Protein AF-A0A427M5Y6-F1 (afdb_monomer)

Radius of gyration: 32.41 Å; Cα contacts (8 Å, |Δi|>4): 661; chains: 1; bounding box: 69×64×80 Å

Secondary structure (DSSP, 8-state):
----PPPPHHHHHHHHHHHHHHHHHHHHHHHHHH-HHHHHHHHHTHHHHHHHHHHHHHHHHHHHHHHHHHHHHHHHHHHHHHHHEEE-SS-EEETTEEE-TT-EEEESSTT-STTEEEEEEEEEEEETTEEEEEEEEEEEEETTTTEEEEEEEEEEESS-EEETTEEEPTTSEEEEEEETTEEEEEEEEB-TT-EETTEEPPTTPEEEE-TTSSEEEEEEEEEEEEEEETTEEEEEEEEEEETTS-EEEEESEEESS-EEETTEEE-TT-EEEE----SSS-S--EEEEE--TT-EEEETTS--EETTEEEEEETT--EEEEEETTTTT----------PPP-

Structure (mmCIF, N/CA/C/O backbone):
data_AF-A0A427M5Y6-F1
#
_entry.id   AF-A0A427M5Y6-F1
#
loop_
_atom_site.group_PDB
_atom_site.id
_atom_site.type_symbol
_atom_site.label_atom_id
_atom_site.label_alt_id
_atom_site.label_comp_id
_atom_site.label_asym_id
_atom_site.label_entity_id
_atom_site.label_seq_id
_atom_site.pdbx_PDB_ins_code
_atom_site.Cartn_x
_atom_site.Cartn_y
_atom_site.Cartn_z
_atom_site.occupancy
_atom_site.B_iso_or_equiv
_atom_site.auth_seq_id
_atom_site.auth_comp_id
_atom_site.auth_asym_id
_atom_site.auth_atom_id
_atom_site.pdbx_PDB_model_num
ATOM 1 N N . MET A 1 1 ? 22.455 8.228 6.258 1.00 37.22 1 MET A N 1
ATOM 2 C CA . MET A 1 1 ? 22.703 9.345 5.324 1.00 37.22 1 MET A CA 1
ATOM 3 C C . MET A 1 1 ? 24.140 9.242 4.855 1.00 37.22 1 MET A C 1
ATOM 5 O O . MET A 1 1 ? 25.040 9.462 5.654 1.00 37.22 1 MET A O 1
ATOM 9 N N . ILE A 1 2 ? 24.362 8.811 3.616 1.00 38.97 2 ILE A N 1
ATOM 10 C CA . ILE A 1 2 ? 25.696 8.878 3.009 1.00 38.97 2 ILE A CA 1
ATOM 11 C C . ILE A 1 2 ? 25.930 10.367 2.706 1.00 38.97 2 ILE A C 1
ATOM 13 O O . ILE A 1 2 ? 25.072 10.961 2.051 1.00 38.97 2 ILE A O 1
ATOM 17 N N . PRO A 1 3 ? 26.991 11.012 3.223 1.00 48.38 3 PRO A N 1
ATOM 18 C CA . PRO A 1 3 ? 27.225 12.427 2.969 1.00 48.38 3 PRO A CA 1
ATOM 19 C C . PRO A 1 3 ? 27.532 12.614 1.482 1.00 48.38 3 PRO A C 1
ATOM 21 O O . PRO A 1 3 ? 28.593 12.224 0.999 1.00 48.38 3 PRO A O 1
ATOM 24 N N . ILE A 1 4 ? 26.586 13.196 0.748 1.00 50.25 4 ILE A N 1
ATOM 25 C CA . ILE A 1 4 ? 26.819 13.651 -0.620 1.00 50.25 4 ILE A CA 1
ATOM 26 C C . ILE A 1 4 ? 27.671 14.908 -0.480 1.00 50.25 4 ILE A C 1
ATOM 28 O O . ILE A 1 4 ? 27.205 15.924 0.038 1.00 50.25 4 ILE A O 1
ATOM 32 N N . ALA A 1 5 ? 28.944 14.819 -0.859 1.00 60.75 5 ALA A N 1
ATOM 33 C CA . ALA A 1 5 ? 29.829 15.973 -0.839 1.00 60.75 5 ALA A CA 1
ATOM 34 C C . ALA A 1 5 ? 29.199 17.099 -1.682 1.00 60.75 5 ALA A C 1
ATOM 36 O O . ALA A 1 5 ? 28.780 16.838 -2.815 1.00 60.75 5 ALA A O 1
ATOM 37 N N . PRO A 1 6 ? 29.098 18.335 -1.162 1.00 72.75 6 PRO A N 1
ATOM 38 C CA . PRO A 1 6 ? 28.531 19.431 -1.929 1.00 72.75 6 PRO A CA 1
ATOM 39 C C . PRO A 1 6 ? 29.392 19.663 -3.171 1.00 72.75 6 PRO A C 1
ATOM 41 O O . PRO A 1 6 ? 30.611 19.833 -3.078 1.00 72.75 6 PRO A O 1
ATOM 44 N N . ILE A 1 7 ? 28.755 19.661 -4.343 1.00 78.88 7 ILE A N 1
ATOM 45 C CA . ILE A 1 7 ? 29.410 20.028 -5.599 1.00 78.88 7 ILE A CA 1
ATOM 46 C C . ILE A 1 7 ? 29.998 21.436 -5.419 1.00 78.88 7 ILE A C 1
ATOM 48 O O . ILE A 1 7 ? 29.305 22.360 -4.992 1.00 78.88 7 ILE A O 1
ATOM 52 N N . SER A 1 8 ? 31.292 21.589 -5.704 1.00 86.06 8 SER A N 1
ATOM 53 C CA . SER A 1 8 ? 32.035 22.828 -5.452 1.00 86.06 8 SER A CA 1
ATOM 54 C C . SER A 1 8 ? 31.427 24.031 -6.182 1.00 86.06 8 SER A C 1
ATOM 56 O O . SER A 1 8 ? 31.064 23.935 -7.351 1.00 86.06 8 SER A O 1
ATOM 58 N N . ILE A 1 9 ? 31.411 25.204 -5.539 1.00 88.62 9 ILE A N 1
ATOM 59 C CA . ILE A 1 9 ? 31.003 26.486 -6.151 1.00 88.62 9 ILE A CA 1
ATOM 60 C C . ILE A 1 9 ? 31.775 26.756 -7.455 1.00 88.62 9 ILE A C 1
ATOM 62 O O . ILE A 1 9 ? 31.225 27.290 -8.417 1.00 88.62 9 ILE A O 1
ATOM 66 N N . PHE A 1 10 ? 33.037 26.325 -7.518 1.00 89.06 10 PHE A N 1
ATOM 67 C CA . PHE A 1 10 ? 33.868 26.455 -8.711 1.00 89.06 10 PHE A CA 1
ATOM 68 C C . PHE A 1 10 ? 33.287 25.716 -9.928 1.00 89.06 10 PHE A C 1
ATOM 70 O O . PHE A 1 10 ? 33.371 26.227 -11.042 1.00 89.06 10 PHE A O 1
ATOM 77 N N . PHE A 1 11 ? 32.654 24.555 -9.725 1.00 88.00 11 PHE A N 1
ATOM 78 C CA . PHE A 1 11 ? 32.005 23.794 -10.797 1.00 88.00 11 PHE A CA 1
ATOM 79 C C . PHE A 1 11 ? 30.880 24.606 -11.447 1.00 88.00 11 PHE A C 1
ATOM 81 O O . PHE A 1 11 ? 30.825 24.712 -12.670 1.00 88.00 11 PHE A O 1
ATOM 88 N N . TYR A 1 12 ? 30.028 25.240 -10.636 1.00 89.50 12 TYR A N 1
ATOM 89 C CA . TYR A 1 12 ? 28.919 26.056 -11.133 1.00 89.50 12 TYR A CA 1
ATOM 90 C C . TYR A 1 12 ? 29.399 27.317 -11.855 1.00 89.50 12 TYR A C 1
ATOM 92 O O . TYR A 1 12 ? 28.864 27.657 -12.908 1.00 89.50 12 TYR A O 1
ATOM 100 N N . LEU A 1 13 ? 30.437 27.985 -11.337 1.00 92.06 13 LEU A N 1
ATOM 101 C CA . LEU A 1 13 ? 31.039 29.143 -12.006 1.00 92.06 13 LEU A CA 1
ATOM 102 C C . LEU A 1 13 ? 31.625 28.762 -13.368 1.00 92.06 13 LEU A C 1
ATOM 104 O O . LEU A 1 13 ? 31.399 29.458 -14.357 1.00 92.06 13 LEU A O 1
ATOM 108 N N . LEU A 1 14 ? 32.342 27.639 -13.431 1.00 90.81 14 LEU A N 1
ATOM 109 C CA . LEU A 1 14 ? 32.940 27.152 -14.667 1.00 90.81 14 LEU A CA 1
ATOM 110 C C . LEU A 1 14 ? 31.859 26.741 -15.678 1.00 90.81 14 LEU A C 1
ATOM 112 O O . LEU A 1 14 ? 31.936 27.132 -16.843 1.00 90.81 14 LEU A O 1
ATOM 116 N N . LEU A 1 15 ? 30.810 26.046 -15.231 1.00 91.62 15 LEU A N 1
ATOM 117 C CA . LEU A 1 15 ? 29.653 25.702 -16.058 1.00 91.62 15 LEU A CA 1
ATOM 118 C C . LEU A 1 15 ? 28.961 26.956 -16.615 1.00 91.62 15 LEU A C 1
ATOM 120 O O . LEU A 1 15 ? 28.666 27.009 -17.809 1.00 91.62 15 LEU A O 1
ATOM 124 N N . LEU A 1 16 ? 28.747 27.984 -15.789 1.00 93.62 16 LEU A N 1
ATOM 125 C CA . LEU A 1 16 ? 28.101 29.236 -16.191 1.00 93.62 16 LEU A CA 1
ATOM 126 C C . LEU A 1 16 ? 28.927 29.990 -17.238 1.00 93.62 16 LEU A C 1
ATOM 128 O O . LEU A 1 16 ? 28.405 30.345 -18.296 1.00 93.62 16 LEU A O 1
ATOM 132 N N . VAL A 1 17 ? 30.229 30.173 -16.996 1.00 94.19 17 VAL A N 1
ATOM 133 C CA . VAL A 1 17 ? 31.140 30.824 -17.954 1.00 94.19 17 VAL A CA 1
ATOM 134 C C . VAL A 1 17 ? 31.207 30.039 -19.267 1.00 94.19 17 VAL A C 1
ATOM 136 O O . VAL A 1 17 ? 31.171 30.629 -20.351 1.00 94.19 17 VAL A O 1
ATOM 139 N N . SER A 1 18 ? 31.256 28.708 -19.184 1.00 93.31 18 SER A N 1
ATOM 140 C CA . SER A 1 18 ? 31.270 27.821 -20.348 1.00 93.31 18 SER A CA 1
ATOM 141 C C . SER A 1 18 ? 29.976 27.919 -21.163 1.00 93.31 18 SER A C 1
ATOM 143 O O . SER A 1 18 ? 30.024 28.040 -22.387 1.00 93.31 18 SER A O 1
ATOM 145 N N . THR A 1 19 ? 28.824 27.970 -20.490 1.00 92.94 19 THR A N 1
ATOM 146 C CA . THR A 1 19 ? 27.501 28.087 -21.122 1.00 92.94 19 THR A CA 1
ATOM 147 C C . THR A 1 19 ? 27.327 29.433 -21.819 1.00 92.94 19 THR A C 1
ATOM 149 O O . THR A 1 19 ? 26.917 29.479 -22.978 1.00 92.94 19 THR A O 1
ATOM 152 N N . ILE A 1 20 ? 27.702 30.535 -21.160 1.00 95.44 20 ILE A N 1
ATOM 153 C CA . ILE A 1 20 ? 27.675 31.874 -21.770 1.00 95.44 20 ILE A CA 1
ATOM 154 C C . ILE A 1 20 ? 28.580 31.907 -23.005 1.00 95.44 20 ILE A C 1
ATOM 156 O O . ILE A 1 20 ? 28.176 32.402 -24.056 1.00 95.44 20 ILE A O 1
ATOM 160 N N . SER A 1 21 ? 29.780 31.330 -22.907 1.00 93.56 21 SER A N 1
ATOM 161 C CA . SER A 1 21 ? 30.713 31.261 -24.035 1.00 93.56 21 SER A CA 1
ATOM 162 C C . SER A 1 21 ? 30.143 30.463 -25.210 1.00 93.56 21 SER A C 1
ATOM 164 O O . SER A 1 21 ? 30.242 30.909 -26.352 1.00 93.56 21 SER A O 1
ATOM 166 N N . ALA A 1 22 ? 29.496 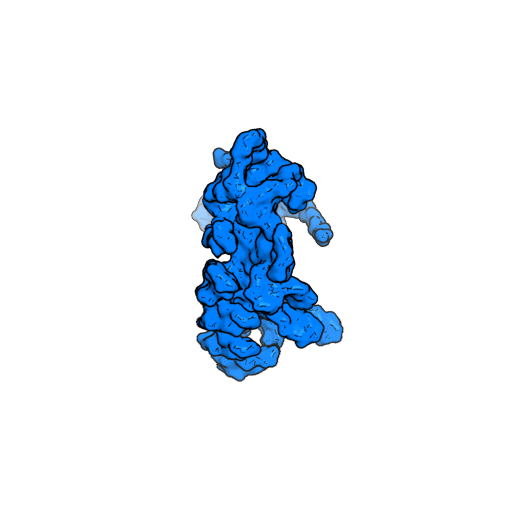29.325 -24.937 1.00 92.56 22 ALA A N 1
ATOM 167 C CA . ALA A 1 22 ? 28.836 28.503 -25.948 1.00 92.56 22 ALA A CA 1
ATOM 168 C C . ALA A 1 22 ? 27.698 29.263 -26.649 1.00 92.56 22 ALA A C 1
ATOM 170 O O . ALA A 1 22 ? 27.632 29.274 -27.877 1.00 92.56 22 ALA A O 1
ATOM 171 N N . LEU A 1 23 ? 26.838 29.954 -25.893 1.00 94.88 23 LEU A N 1
ATOM 172 C CA . LEU A 1 23 ? 25.732 30.744 -26.446 1.00 94.88 23 LEU A CA 1
ATOM 173 C C . LEU A 1 23 ? 26.229 31.905 -27.313 1.00 94.88 23 LEU A C 1
ATOM 175 O O . LEU A 1 23 ? 25.696 32.133 -28.403 1.00 94.88 23 LEU A O 1
ATOM 179 N N . LEU A 1 24 ? 27.268 32.615 -26.863 1.00 93.75 24 LEU A N 1
ATOM 180 C CA . LEU A 1 24 ? 27.905 33.676 -27.644 1.00 93.75 24 LEU A CA 1
ATOM 181 C C . LEU A 1 24 ? 28.510 33.122 -28.936 1.00 93.75 24 LEU A C 1
ATOM 183 O O . LEU A 1 24 ? 28.276 33.690 -30.002 1.00 93.75 24 LEU A O 1
ATOM 187 N N . LEU A 1 25 ? 29.222 31.994 -28.861 1.00 92.00 25 LEU A N 1
ATOM 188 C CA . LEU A 1 25 ? 29.825 31.335 -30.019 1.00 92.00 25 LEU A CA 1
ATOM 189 C C . LEU A 1 25 ? 28.766 30.886 -31.038 1.00 92.00 25 LEU A C 1
ATOM 191 O O . LEU A 1 25 ? 28.894 31.192 -32.223 1.00 92.00 25 LEU A O 1
ATOM 195 N N . VAL A 1 26 ? 27.694 30.226 -30.589 1.00 92.38 26 VAL A N 1
ATOM 196 C CA . VAL A 1 26 ? 26.572 29.800 -31.445 1.00 92.38 26 VAL A CA 1
ATOM 197 C C . VAL A 1 26 ? 25.886 31.005 -32.091 1.00 92.38 26 VAL A C 1
ATOM 199 O O . VAL A 1 26 ? 25.626 30.989 -33.294 1.00 92.38 26 VAL A O 1
ATOM 202 N N . SER A 1 27 ? 25.655 32.080 -31.334 1.00 90.81 27 SER A N 1
ATOM 203 C CA . SER A 1 27 ? 25.053 33.317 -31.852 1.00 90.81 27 SER A CA 1
ATOM 204 C C . SER A 1 27 ? 25.927 33.972 -32.925 1.00 90.81 27 SER A C 1
ATOM 206 O O . SER A 1 27 ? 25.426 34.422 -33.957 1.00 90.81 27 SER A O 1
ATOM 208 N N . TRP A 1 28 ? 27.247 33.984 -32.721 1.00 89.25 28 TRP A N 1
ATOM 209 C CA . TRP A 1 28 ? 28.207 34.501 -33.695 1.00 89.25 28 TRP A CA 1
ATOM 210 C C . TRP A 1 28 ? 28.252 33.656 -34.971 1.00 89.25 28 TRP A C 1
ATOM 212 O O . TRP A 1 28 ? 28.188 34.201 -36.075 1.00 89.25 28 TRP A O 1
ATOM 222 N N . LEU A 1 29 ? 28.285 32.326 -34.838 1.00 88.69 29 LEU A N 1
ATOM 223 C CA . LEU A 1 29 ? 28.224 31.395 -35.968 1.00 88.69 29 LEU A CA 1
ATOM 224 C C . LEU A 1 29 ? 26.917 31.543 -36.758 1.00 88.69 29 LEU A C 1
ATOM 226 O O . LEU A 1 29 ? 26.942 31.579 -37.991 1.00 88.69 29 LEU A O 1
ATOM 230 N N . ALA A 1 30 ? 25.781 31.694 -36.075 1.00 89.81 30 ALA A N 1
ATOM 231 C CA . ALA A 1 30 ? 24.490 31.950 -36.707 1.00 89.81 30 ALA A CA 1
ATOM 232 C C . ALA A 1 30 ? 24.487 33.289 -37.469 1.00 89.81 30 ALA A C 1
ATOM 234 O O . ALA A 1 30 ? 24.067 33.350 -38.627 1.00 89.81 30 ALA A O 1
ATOM 235 N N . MET A 1 31 ? 25.031 34.354 -36.871 1.00 87.50 31 MET A N 1
ATOM 236 C CA . MET A 1 31 ? 25.135 35.671 -37.505 1.00 87.50 31 MET A CA 1
ATOM 237 C C . MET A 1 31 ? 26.008 35.642 -38.769 1.00 87.50 31 MET A C 1
ATOM 239 O O . MET A 1 31 ? 25.606 36.188 -39.800 1.00 87.50 31 MET A O 1
ATOM 243 N N . LEU A 1 32 ? 27.161 34.968 -38.720 1.00 85.19 32 LEU A N 1
ATOM 244 C CA . LEU A 1 32 ? 28.029 34.754 -39.884 1.00 85.19 32 LEU A CA 1
ATOM 245 C C . LEU A 1 32 ? 27.344 33.903 -40.961 1.00 85.19 32 LEU A C 1
ATOM 247 O O . LEU A 1 32 ? 27.535 34.141 -42.154 1.00 85.19 32 LEU A O 1
ATOM 251 N N . SER A 1 33 ? 26.517 32.937 -40.563 1.00 83.50 33 SER A N 1
ATOM 252 C CA . SER A 1 33 ? 25.783 32.071 -41.491 1.00 83.50 33 SER A CA 1
ATOM 253 C C . SER A 1 33 ? 24.711 32.842 -42.266 1.00 83.50 33 SER A C 1
ATOM 255 O O . SER A 1 33 ? 24.570 32.625 -43.469 1.00 83.50 33 SER A O 1
ATOM 257 N N . VAL A 1 34 ? 24.033 33.800 -41.626 1.00 86.75 34 VAL A N 1
ATOM 258 C CA . VAL A 1 34 ? 22.890 34.528 -42.208 1.00 86.75 34 VAL A CA 1
ATOM 259 C C . VAL A 1 34 ? 23.282 35.845 -42.895 1.00 86.75 34 VAL A C 1
ATOM 261 O O . VAL A 1 34 ? 22.711 36.192 -43.929 1.00 86.75 34 VAL A O 1
ATOM 264 N N . ARG A 1 35 ? 24.254 36.608 -42.371 1.00 83.38 35 ARG A N 1
ATOM 265 C CA . ARG A 1 35 ? 24.550 37.971 -42.859 1.00 83.38 35 ARG A CA 1
ATOM 266 C C . ARG A 1 35 ? 25.807 38.026 -43.731 1.00 83.38 35 ARG A C 1
ATOM 268 O O . ARG A 1 35 ? 26.919 37.885 -43.234 1.00 83.38 35 ARG A O 1
ATOM 275 N N . ARG A 1 36 ? 25.649 38.351 -45.025 1.00 71.12 36 ARG A N 1
ATOM 276 C CA . ARG A 1 36 ? 26.778 38.543 -45.966 1.00 71.12 36 ARG A CA 1
ATOM 277 C C . ARG A 1 36 ? 27.751 39.643 -45.518 1.00 71.12 36 ARG A C 1
ATOM 279 O O . ARG A 1 36 ? 28.950 39.397 -45.499 1.00 71.12 36 ARG A O 1
ATOM 286 N N . GLY A 1 37 ? 27.244 40.786 -45.046 1.00 73.56 37 GLY A N 1
ATOM 287 C CA . GLY A 1 37 ? 28.084 41.886 -44.546 1.00 73.56 37 GLY A CA 1
ATOM 288 C C . GLY A 1 37 ? 28.885 41.545 -43.282 1.00 73.56 37 GLY A C 1
ATOM 289 O O . GLY A 1 37 ? 29.982 42.058 -43.098 1.00 73.56 37 GLY A O 1
ATOM 290 N N . ALA A 1 38 ? 28.398 40.619 -42.444 1.00 72.19 38 ALA A N 1
ATOM 291 C CA . ALA A 1 38 ? 29.145 40.146 -41.274 1.00 72.19 38 ALA A CA 1
ATOM 292 C C . ALA A 1 38 ? 30.353 39.274 -41.665 1.00 72.19 38 ALA A C 1
ATOM 294 O O . ALA A 1 38 ? 31.343 39.229 -40.942 1.00 72.19 38 ALA A O 1
ATOM 295 N N . ARG A 1 39 ? 30.304 38.598 -42.823 1.00 74.75 39 ARG A N 1
ATOM 296 C CA . ARG A 1 39 ? 31.432 37.804 -43.343 1.00 74.75 39 ARG A CA 1
ATOM 297 C C . ARG A 1 39 ? 32.553 38.691 -43.882 1.00 74.75 39 ARG A C 1
ATOM 299 O O . ARG A 1 39 ? 33.724 38.348 -43.741 1.00 74.75 39 ARG A O 1
ATOM 306 N N . GLU A 1 40 ? 32.199 39.815 -44.499 1.00 73.06 40 GLU A N 1
ATOM 307 C CA . GLU A 1 40 ? 33.159 40.780 -45.047 1.00 73.06 40 GLU A CA 1
ATOM 308 C C . GLU A 1 40 ? 33.909 41.519 -43.932 1.00 73.06 40 GLU A C 1
ATOM 310 O O . GLU A 1 40 ? 35.138 41.586 -43.965 1.00 73.06 40 GLU A O 1
ATOM 315 N N . THR A 1 41 ? 33.206 41.964 -42.886 1.00 73.38 41 THR A N 1
ATOM 316 C CA . THR A 1 41 ? 33.833 42.580 -41.703 1.00 73.38 41 THR A CA 1
ATOM 317 C C . THR A 1 41 ? 34.668 41.583 -40.900 1.00 73.38 41 THR A C 1
ATOM 319 O O . THR A 1 41 ? 35.764 41.918 -40.456 1.00 73.38 41 THR A O 1
ATOM 322 N N . PHE A 1 42 ? 34.213 40.332 -40.776 1.00 75.56 42 PHE A N 1
ATOM 323 C CA . PHE A 1 42 ? 34.988 39.268 -40.137 1.00 75.56 42 PHE A CA 1
ATOM 324 C C . PHE A 1 42 ? 36.305 38.983 -40.870 1.00 75.56 42 PHE A C 1
ATOM 326 O O . PHE A 1 42 ? 37.335 38.803 -40.224 1.00 75.56 42 PHE A O 1
ATOM 333 N N . ARG A 1 43 ? 36.301 38.985 -42.212 1.00 74.81 43 ARG A N 1
ATOM 334 C CA . ARG A 1 43 ? 37.526 38.845 -43.018 1.00 74.81 43 ARG A CA 1
ATOM 335 C C . ARG A 1 43 ? 38.450 40.054 -42.894 1.00 74.81 43 ARG A C 1
ATOM 337 O O . ARG A 1 43 ? 39.662 39.867 -42.865 1.00 74.81 43 ARG A O 1
ATOM 344 N N . ALA A 1 44 ? 37.900 41.263 -42.790 1.00 78.69 44 ALA A N 1
ATOM 345 C CA . ALA A 1 44 ? 38.693 42.477 -42.604 1.00 78.69 44 ALA A CA 1
ATOM 346 C C . ALA A 1 44 ? 39.419 42.511 -41.245 1.00 78.69 44 ALA A C 1
ATOM 348 O O . ALA A 1 44 ? 40.518 43.050 -41.155 1.00 78.69 44 ALA A O 1
ATOM 349 N N . TRP A 1 45 ? 38.832 41.921 -40.196 1.00 79.38 45 TRP A N 1
ATOM 350 C CA . TRP A 1 45 ? 39.365 41.902 -38.822 1.00 79.38 45 TRP A CA 1
ATOM 351 C C . TRP A 1 45 ? 39.799 40.510 -38.340 1.00 79.38 45 TRP A C 1
ATOM 353 O O . TRP A 1 45 ? 39.876 40.257 -37.137 1.00 79.38 45 TRP A O 1
ATOM 363 N N . LEU A 1 46 ? 40.129 39.615 -39.275 1.00 79.44 46 LEU A N 1
ATOM 364 C CA . LEU A 1 46 ? 40.390 38.194 -39.018 1.00 79.44 46 LEU A CA 1
ATOM 365 C C . LEU A 1 46 ? 41.384 37.947 -37.868 1.00 79.44 46 LEU A C 1
ATOM 367 O O . LEU A 1 46 ? 41.212 37.031 -37.071 1.00 79.44 46 LEU A O 1
ATOM 371 N N . TRP A 1 47 ? 42.415 38.787 -37.767 1.00 77.38 47 TRP A N 1
ATOM 372 C CA . TRP A 1 47 ? 43.475 38.657 -36.765 1.00 77.38 47 TRP A CA 1
ATOM 373 C C . TRP A 1 47 ? 43.010 38.941 -35.326 1.00 77.38 47 TRP A C 1
ATOM 375 O O . TRP A 1 47 ? 43.601 38.419 -34.387 1.00 77.38 47 TRP A O 1
ATOM 385 N N . PHE A 1 48 ? 41.934 39.714 -35.144 1.00 79.69 48 PHE A N 1
ATOM 386 C CA . PHE A 1 48 ? 41.330 39.985 -33.833 1.00 79.69 48 PHE A CA 1
ATOM 387 C C . PHE A 1 48 ? 40.141 39.069 -33.534 1.00 79.69 48 PHE A C 1
ATOM 389 O O . PHE A 1 48 ? 39.926 38.680 -32.389 1.00 79.69 48 PHE A O 1
ATOM 396 N N . THR A 1 49 ? 39.368 38.693 -34.551 1.00 82.38 49 THR A N 1
ATOM 397 C CA . THR A 1 49 ? 38.159 37.879 -34.375 1.00 82.38 49 THR A CA 1
ATOM 398 C C . THR A 1 49 ? 38.467 36.398 -34.156 1.00 82.38 49 THR A C 1
ATOM 400 O O . THR A 1 49 ? 37.810 35.746 -33.344 1.00 82.38 49 THR A O 1
ATOM 403 N N . LEU A 1 50 ? 39.493 35.865 -34.823 1.00 85.31 50 LEU A N 1
ATOM 404 C CA . LEU A 1 50 ? 39.909 34.467 -34.711 1.00 85.31 50 LEU A CA 1
ATOM 405 C C . LEU A 1 50 ? 40.389 34.065 -33.299 1.00 85.31 50 LEU A C 1
ATOM 407 O O . LEU A 1 50 ? 39.898 33.048 -32.803 1.00 85.31 50 LEU A O 1
ATOM 411 N N . PRO A 1 51 ? 41.262 34.822 -32.597 1.00 89.44 51 PRO A N 1
ATOM 412 C CA . PRO A 1 51 ? 41.655 34.462 -31.232 1.00 89.44 51 PRO A CA 1
ATOM 413 C C . PRO A 1 51 ? 40.480 34.518 -30.245 1.00 89.44 51 PRO A C 1
ATOM 415 O O . PRO A 1 51 ? 40.403 33.682 -29.347 1.00 89.44 51 PRO A O 1
ATOM 418 N N . ILE A 1 52 ? 39.522 35.435 -30.437 1.00 88.75 52 ILE A N 1
ATOM 419 C CA . ILE A 1 52 ? 38.309 35.517 -29.605 1.00 88.75 52 ILE A CA 1
ATOM 420 C C . ILE A 1 52 ? 37.422 34.283 -29.814 1.00 88.75 52 ILE A C 1
ATOM 422 O O . ILE A 1 52 ? 36.947 33.702 -28.839 1.00 88.75 52 ILE A O 1
ATOM 426 N N . MET A 1 53 ? 37.233 33.833 -31.060 1.00 87.75 53 MET A N 1
ATOM 427 C CA . MET A 1 53 ? 36.505 32.585 -31.326 1.00 87.75 53 MET A CA 1
ATOM 428 C C . MET A 1 53 ? 37.206 31.371 -30.733 1.00 87.75 53 MET A C 1
ATOM 430 O O . MET A 1 53 ? 36.539 30.493 -30.195 1.00 87.75 53 MET A O 1
ATOM 434 N N . MET A 1 54 ? 38.536 31.322 -30.818 1.00 90.19 54 MET A N 1
ATOM 435 C CA . MET A 1 54 ? 39.314 30.230 -30.244 1.00 90.19 54 MET A CA 1
ATOM 436 C C . MET A 1 54 ? 39.164 30.187 -28.719 1.00 90.19 54 MET A C 1
ATOM 438 O O . MET A 1 54 ? 38.965 29.110 -28.162 1.00 90.19 54 MET A O 1
ATOM 442 N N . LEU A 1 55 ? 39.180 31.348 -28.055 1.00 92.56 55 LEU A N 1
ATOM 443 C CA . LEU A 1 55 ? 38.952 31.454 -26.616 1.00 92.56 55 LEU A CA 1
ATOM 444 C C . LEU A 1 55 ? 37.534 31.009 -26.228 1.00 92.56 55 LEU A C 1
ATOM 446 O O . LEU A 1 55 ? 37.397 30.203 -25.312 1.00 92.56 55 LEU A O 1
ATOM 450 N N . LEU A 1 56 ? 36.503 31.483 -26.941 1.00 91.69 56 LEU A N 1
ATOM 451 C CA . LEU A 1 56 ? 35.105 31.087 -26.717 1.00 91.69 56 LEU A CA 1
ATOM 452 C C . LEU A 1 56 ? 34.882 29.588 -26.954 1.00 91.69 56 LEU A C 1
ATOM 454 O O . LEU A 1 56 ? 34.152 28.941 -26.205 1.00 91.69 56 LEU A O 1
ATOM 458 N N . ALA A 1 57 ? 35.517 29.022 -27.983 1.00 92.62 57 ALA A N 1
ATOM 459 C CA . ALA A 1 57 ? 35.454 27.594 -28.268 1.00 92.62 57 ALA A CA 1
ATOM 460 C C . ALA A 1 57 ? 36.100 26.797 -27.130 1.00 92.62 57 ALA A C 1
ATOM 462 O O . ALA A 1 57 ? 35.477 25.884 -26.585 1.00 92.62 57 ALA A O 1
ATOM 463 N N . LEU A 1 58 ? 37.302 27.196 -26.703 1.00 93.81 58 LEU A N 1
ATOM 464 C CA . LEU A 1 58 ? 38.015 26.544 -25.610 1.00 93.81 58 LEU A CA 1
ATOM 465 C C . LEU A 1 58 ? 37.206 26.600 -24.308 1.00 93.81 58 LEU A C 1
ATOM 467 O O . LEU A 1 58 ? 37.007 25.560 -23.681 1.00 93.81 58 LEU A O 1
ATOM 471 N N . SER A 1 59 ? 36.664 27.766 -23.942 1.00 91.06 59 SER A N 1
ATOM 472 C CA . SER A 1 59 ? 35.846 27.914 -22.734 1.00 91.06 59 SER A CA 1
ATOM 473 C C . SER A 1 59 ? 34.515 27.159 -22.821 1.00 91.06 59 SER A C 1
ATOM 475 O O . SER A 1 59 ? 34.056 26.642 -21.804 1.00 91.06 59 SER A O 1
ATOM 477 N N . SER A 1 60 ? 33.918 27.006 -24.009 1.00 92.44 60 SER A N 1
ATOM 478 C CA . SER A 1 60 ? 32.701 26.199 -24.223 1.00 92.44 60 SER A CA 1
ATOM 479 C C . SER A 1 60 ? 32.923 24.679 -24.157 1.00 92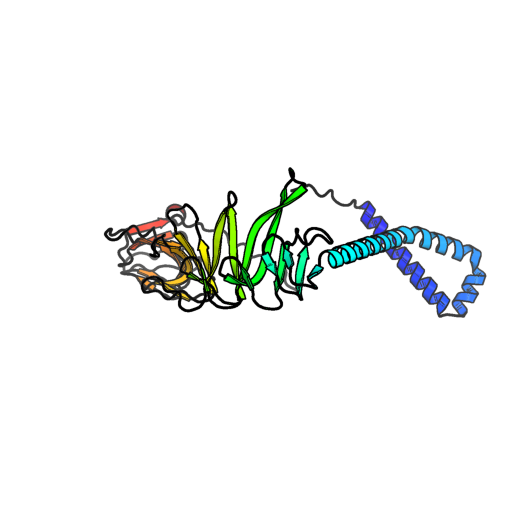.44 60 SER A C 1
ATOM 481 O O . SER A 1 60 ? 31.969 23.922 -23.987 1.00 92.44 60 SER A O 1
ATOM 483 N N . THR A 1 61 ? 34.174 24.210 -24.246 1.00 92.19 61 THR A N 1
ATOM 484 C CA . THR A 1 61 ? 34.496 22.768 -24.261 1.00 92.19 61 THR A CA 1
ATOM 485 C C . THR A 1 61 ? 33.960 22.048 -23.025 1.00 92.19 61 THR A C 1
ATOM 487 O O . THR A 1 61 ? 33.525 20.903 -23.119 1.00 92.19 61 THR A O 1
ATOM 490 N N . PHE A 1 62 ? 33.953 22.713 -21.867 1.00 91.69 62 PHE A N 1
ATOM 491 C CA . PHE A 1 62 ? 33.486 22.103 -20.627 1.00 91.69 62 PHE A CA 1
ATOM 492 C C . PHE A 1 62 ? 31.991 21.764 -20.659 1.00 91.69 62 PHE A C 1
ATOM 494 O O . PHE A 1 62 ? 31.637 20.614 -20.409 1.00 91.69 62 PHE A O 1
ATOM 501 N N . VAL A 1 63 ? 31.117 22.719 -21.009 1.00 92.81 63 VAL A N 1
ATOM 502 C CA . VAL A 1 63 ? 29.670 22.461 -21.096 1.00 92.81 63 VAL A CA 1
ATOM 503 C C . VAL A 1 63 ? 29.354 21.447 -22.196 1.00 92.81 63 VAL A C 1
ATOM 505 O O . VAL A 1 63 ? 28.526 20.566 -21.989 1.00 92.81 63 VAL A O 1
ATOM 508 N N . LEU A 1 64 ? 30.062 21.502 -23.329 1.00 92.25 64 LEU A N 1
ATOM 509 C CA . LEU A 1 64 ? 29.893 20.534 -24.416 1.00 92.25 64 LEU A CA 1
ATOM 510 C C . LEU A 1 64 ? 30.292 19.117 -23.986 1.00 92.25 64 LEU A C 1
ATOM 512 O O . LEU A 1 64 ? 29.558 18.172 -24.259 1.00 92.25 64 LEU A O 1
ATOM 516 N N . SER A 1 65 ? 31.415 18.971 -23.277 1.00 92.44 65 SER A N 1
ATOM 517 C CA . SER A 1 65 ? 31.850 17.691 -22.710 1.00 92.44 65 SER A CA 1
ATOM 518 C C . SER A 1 65 ? 30.842 17.168 -21.688 1.00 92.44 65 SER A C 1
ATOM 520 O O . SER A 1 65 ? 30.447 16.010 -21.762 1.00 92.44 65 SER A O 1
ATOM 522 N N . PHE A 1 66 ? 30.355 18.025 -20.785 1.00 92.12 66 PHE A N 1
ATOM 523 C CA . PHE A 1 66 ? 29.355 17.648 -19.785 1.00 92.12 66 PHE A CA 1
ATOM 524 C C . PHE A 1 66 ? 28.053 17.146 -20.429 1.00 92.12 66 PHE A C 1
ATOM 526 O O . PHE A 1 66 ? 27.563 16.077 -20.071 1.00 92.12 66 PHE A O 1
ATOM 533 N N . VAL A 1 67 ? 27.532 17.868 -21.427 1.00 93.19 67 VAL A N 1
ATOM 534 C CA . VAL A 1 67 ? 26.340 17.453 -22.185 1.00 93.19 67 VAL A CA 1
ATOM 535 C C . VAL A 1 67 ? 26.590 16.147 -22.940 1.00 93.19 67 VAL A C 1
ATOM 537 O O . VAL A 1 67 ? 25.738 15.263 -22.925 1.00 93.19 67 VAL A O 1
ATOM 540 N N . TYR A 1 68 ? 27.757 15.992 -23.568 1.00 93.62 68 TYR A N 1
ATOM 541 C CA . TYR A 1 68 ? 28.111 14.776 -24.298 1.00 93.62 68 TYR A CA 1
ATOM 542 C C . TYR A 1 68 ? 28.221 13.551 -23.380 1.00 93.62 68 TYR A C 1
ATOM 544 O O . TYR A 1 68 ? 27.693 12.492 -23.710 1.00 93.62 68 TYR A O 1
ATOM 552 N N . GLN A 1 69 ? 28.845 13.692 -22.208 1.00 92.94 69 GLN A N 1
ATOM 553 C CA . GLN A 1 69 ? 28.891 12.628 -21.202 1.00 92.94 69 GLN A CA 1
ATOM 554 C C . GLN A 1 69 ? 27.489 12.289 -20.688 1.00 92.94 69 GLN A C 1
ATOM 556 O O . GLN A 1 69 ? 27.144 11.114 -20.599 1.00 92.94 69 GLN A O 1
ATOM 561 N N . GLY A 1 70 ? 26.651 13.300 -20.431 1.00 91.06 70 GLY A N 1
ATOM 562 C CA . GLY A 1 70 ? 25.247 13.089 -20.072 1.00 91.06 70 GLY A CA 1
ATOM 563 C C . GLY A 1 70 ? 24.480 12.303 -21.139 1.00 91.06 70 GLY A C 1
ATOM 564 O O . GLY A 1 70 ? 23.739 11.384 -20.809 1.00 91.06 70 GLY A O 1
ATOM 565 N N . TYR A 1 71 ? 24.716 12.603 -22.418 1.00 94.25 71 TYR A N 1
ATOM 566 C CA . TYR A 1 71 ? 24.129 11.865 -23.537 1.00 94.25 71 TYR A CA 1
ATOM 567 C C . TYR A 1 71 ? 24.609 10.407 -23.610 1.00 94.25 71 TYR A C 1
ATOM 569 O O . TYR A 1 71 ? 23.799 9.515 -23.850 1.00 94.25 71 TYR A O 1
ATOM 577 N N . LEU A 1 72 ? 25.904 10.144 -23.400 1.00 93.50 72 LEU A N 1
ATOM 578 C CA . LEU A 1 72 ? 26.433 8.775 -23.388 1.00 93.50 72 LEU A CA 1
ATOM 579 C C . LEU A 1 72 ? 25.837 7.948 -22.247 1.00 93.50 72 LEU A C 1
ATOM 581 O O . LEU A 1 72 ? 25.390 6.830 -22.483 1.00 93.50 72 LEU A O 1
ATOM 585 N N . VAL A 1 73 ? 25.767 8.521 -21.044 1.00 93.00 73 VAL A N 1
ATOM 586 C CA . VAL A 1 73 ? 25.167 7.863 -19.876 1.00 93.00 73 VAL A CA 1
ATOM 587 C C . VAL A 1 73 ? 23.682 7.579 -20.109 1.00 93.00 73 VAL A C 1
ATOM 589 O O . VAL A 1 73 ? 23.230 6.472 -19.844 1.00 93.00 73 VAL A O 1
ATOM 592 N N . ASP A 1 74 ? 22.925 8.536 -20.650 1.00 92.44 74 ASP A N 1
ATOM 593 C CA . ASP A 1 74 ? 21.509 8.334 -20.991 1.00 92.44 74 ASP A CA 1
ATOM 594 C C . ASP A 1 74 ? 21.324 7.240 -22.056 1.00 92.44 74 ASP A C 1
ATOM 596 O O . ASP A 1 74 ? 20.423 6.406 -21.952 1.00 92.44 74 ASP A O 1
ATOM 600 N N . ALA A 1 75 ? 22.205 7.193 -23.059 1.00 92.25 75 ALA A N 1
ATOM 601 C CA . ALA A 1 75 ? 22.187 6.142 -24.069 1.00 92.25 75 ALA A CA 1
ATOM 602 C C . ALA A 1 75 ? 22.486 4.758 -23.471 1.00 92.25 75 ALA A C 1
ATOM 604 O O . ALA A 1 75 ? 21.842 3.786 -23.864 1.00 92.25 75 ALA A O 1
ATOM 605 N N . ASP A 1 76 ? 23.425 4.664 -22.531 1.00 90.94 76 ASP A N 1
ATOM 606 C CA . ASP A 1 76 ? 23.755 3.416 -21.839 1.00 90.94 76 ASP A CA 1
ATOM 607 C C . ASP A 1 76 ? 22.602 2.965 -20.930 1.00 90.94 76 ASP A C 1
ATOM 609 O O . ASP A 1 76 ? 22.153 1.827 -21.052 1.00 90.94 76 ASP A O 1
ATOM 613 N N . ILE A 1 77 ? 22.021 3.872 -20.132 1.00 88.62 77 ILE A N 1
ATOM 614 C CA . ILE A 1 77 ? 20.841 3.589 -19.294 1.00 88.62 77 ILE A CA 1
ATOM 615 C C . ILE A 1 77 ? 19.682 3.068 -20.148 1.00 88.62 77 ILE A C 1
ATOM 617 O O . ILE A 1 77 ? 19.056 2.073 -19.796 1.00 88.62 77 ILE A O 1
ATOM 621 N N . LYS A 1 78 ? 19.405 3.696 -21.297 1.00 91.69 78 LYS A N 1
ATOM 622 C CA . LYS A 1 78 ? 18.332 3.257 -22.205 1.00 91.69 78 LYS A CA 1
ATOM 623 C C . LYS A 1 78 ? 18.586 1.877 -22.801 1.00 91.69 78 LYS A C 1
ATOM 625 O O . LYS A 1 78 ? 17.633 1.127 -23.007 1.00 91.69 78 LYS A O 1
ATOM 630 N N . ARG A 1 79 ? 19.843 1.539 -23.108 1.00 89.75 79 ARG A N 1
ATOM 631 C CA . ARG A 1 79 ? 20.197 0.197 -23.597 1.00 89.75 79 ARG A CA 1
ATOM 632 C C . ARG A 1 79 ? 20.035 -0.848 -22.503 1.00 89.75 79 ARG A C 1
ATOM 634 O O . ARG A 1 79 ? 19.454 -1.895 -22.774 1.00 89.75 79 ARG A O 1
ATOM 641 N N . ASP A 1 80 ? 20.497 -0.548 -21.294 1.00 89.62 80 ASP A N 1
ATOM 642 C CA . ASP A 1 80 ? 20.340 -1.440 -20.148 1.00 89.62 80 ASP A CA 1
ATOM 643 C C . ASP A 1 80 ? 18.859 -1.658 -19.834 1.00 89.62 80 ASP A C 1
ATOM 645 O O . ASP A 1 80 ? 18.430 -2.797 -19.683 1.00 89.62 80 ASP A O 1
ATOM 649 N N . GLU A 1 81 ? 18.055 -0.595 -19.830 1.00 90.00 81 GLU A N 1
ATOM 650 C CA . GLU A 1 81 ? 16.608 -0.660 -19.619 1.00 90.00 81 GLU A CA 1
ATOM 651 C C . GLU A 1 81 ? 15.898 -1.487 -20.701 1.00 90.00 81 GLU A C 1
ATOM 653 O O . GLU A 1 81 ? 15.060 -2.339 -20.405 1.00 90.00 81 GLU A O 1
ATOM 658 N N . ALA A 1 82 ? 16.278 -1.325 -21.971 1.00 91.31 82 ALA A N 1
ATOM 659 C CA . ALA A 1 82 ? 15.752 -2.163 -23.047 1.00 91.31 82 ALA A CA 1
ATOM 660 C C . ALA A 1 82 ? 16.120 -3.645 -22.861 1.00 91.31 82 ALA A C 1
ATOM 662 O O . ALA A 1 82 ? 15.314 -4.517 -23.168 1.00 91.31 82 ALA A O 1
ATOM 663 N N . ALA A 1 83 ? 17.309 -3.937 -22.331 1.00 92.25 83 ALA A N 1
ATOM 664 C CA . ALA A 1 83 ? 17.747 -5.299 -22.041 1.00 92.25 83 ALA A CA 1
ATOM 665 C C . ALA A 1 83 ? 17.122 -5.888 -20.760 1.00 92.25 83 ALA A C 1
ATOM 667 O O . ALA A 1 83 ? 17.097 -7.109 -20.603 1.00 92.25 83 ALA A O 1
ATOM 668 N N . ARG A 1 84 ? 16.608 -5.057 -19.845 1.00 94.25 84 ARG A N 1
ATOM 669 C CA . ARG A 1 84 ? 15.821 -5.489 -18.673 1.00 94.25 84 ARG A CA 1
ATOM 670 C C . ARG A 1 84 ? 14.398 -5.887 -19.049 1.00 94.25 84 ARG A C 1
ATOM 672 O O . ARG A 1 84 ? 13.832 -6.765 -18.404 1.00 94.25 84 ARG A O 1
ATOM 679 N N . ASN A 1 85 ? 13.847 -5.273 -20.094 1.00 95.94 85 ASN A N 1
ATOM 680 C CA . ASN A 1 85 ? 12.515 -5.565 -20.611 1.00 95.94 85 ASN A CA 1
ATOM 681 C C . ASN A 1 85 ? 12.558 -6.762 -21.578 1.00 95.94 85 ASN A C 1
ATOM 683 O O . ASN A 1 85 ? 12.916 -6.640 -22.748 1.00 95.94 85 ASN A O 1
ATOM 687 N N . ILE A 1 86 ? 12.183 -7.941 -21.086 1.00 96.00 86 ILE A N 1
ATOM 688 C CA . ILE A 1 86 ? 12.263 -9.215 -21.809 1.00 96.00 86 ILE A CA 1
ATOM 689 C C . ILE A 1 86 ? 10.846 -9.699 -22.124 1.00 96.00 86 ILE A C 1
ATOM 691 O O . ILE A 1 86 ? 10.015 -9.810 -21.232 1.00 96.00 86 ILE A O 1
ATOM 695 N N . THR A 1 87 ? 10.555 -10.046 -23.378 1.00 96.88 87 THR A N 1
ATOM 696 C CA . THR A 1 87 ? 9.285 -10.702 -23.743 1.00 96.88 87 THR A CA 1
ATOM 697 C C . THR A 1 87 ? 9.522 -12.179 -24.027 1.00 96.88 87 THR A C 1
ATOM 699 O O . THR A 1 87 ? 10.402 -12.531 -24.811 1.00 96.88 87 THR A O 1
ATOM 702 N N . LEU A 1 88 ? 8.739 -13.058 -23.404 1.00 96.88 88 LEU A N 1
ATOM 703 C CA . LEU A 1 88 ? 8.828 -14.496 -23.644 1.00 96.88 88 LEU A CA 1
ATOM 704 C C . LEU A 1 88 ? 8.199 -14.852 -24.996 1.00 96.88 88 LEU A C 1
ATOM 706 O O . LEU A 1 88 ? 6.990 -14.741 -25.168 1.00 96.88 88 LEU A O 1
ATOM 710 N N . GLU A 1 89 ? 8.997 -15.322 -25.953 1.00 96.00 89 GLU A N 1
ATOM 711 C CA . GLU A 1 89 ? 8.488 -15.751 -27.267 1.00 96.00 89 GLU A CA 1
ATOM 712 C C . GLU A 1 89 ? 7.718 -17.076 -27.202 1.00 96.00 89 GLU A C 1
ATOM 714 O O . GLU A 1 89 ? 6.754 -17.286 -27.933 1.00 96.00 89 GLU A O 1
ATOM 719 N N . ASN A 1 90 ? 8.138 -17.970 -26.306 1.00 95.88 90 ASN A N 1
ATOM 720 C CA . ASN A 1 90 ? 7.558 -19.293 -26.113 1.00 95.88 90 ASN A CA 1
ATOM 721 C C . ASN A 1 90 ? 7.154 -19.472 -24.646 1.00 95.88 90 ASN A C 1
ATOM 723 O O . ASN A 1 90 ? 7.778 -18.855 -23.777 1.00 95.88 90 ASN A O 1
ATOM 727 N N . PRO A 1 91 ? 6.162 -20.331 -24.342 1.00 96.56 91 PRO A N 1
ATOM 728 C CA . PRO A 1 91 ? 5.851 -20.677 -22.963 1.00 96.56 91 PRO A CA 1
ATOM 729 C C . PRO A 1 91 ? 7.097 -21.223 -22.261 1.00 96.56 91 PRO A C 1
ATOM 731 O O . PRO A 1 91 ? 7.797 -22.081 -22.804 1.00 96.56 91 PRO A O 1
ATOM 734 N N . ALA A 1 92 ? 7.379 -20.722 -21.065 1.00 96.44 92 ALA A N 1
ATOM 735 C CA . ALA A 1 92 ? 8.575 -21.073 -20.315 1.00 96.44 92 ALA A CA 1
ATOM 736 C C . ALA A 1 92 ? 8.293 -21.079 -18.814 1.00 96.44 92 ALA A C 1
ATOM 738 O O . ALA A 1 92 ? 7.379 -20.414 -18.332 1.00 96.44 92 ALA A O 1
ATOM 739 N N . VAL A 1 93 ? 9.100 -21.830 -18.070 1.00 95.62 93 VAL A N 1
ATOM 740 C CA . VAL A 1 93 ? 9.127 -21.747 -16.609 1.00 95.62 93 VAL A CA 1
ATOM 741 C C . VAL A 1 93 ? 10.250 -20.794 -16.226 1.00 95.62 93 VAL A C 1
ATOM 743 O O . VAL A 1 93 ? 11.394 -21.039 -16.600 1.00 95.62 93 VAL A O 1
ATOM 746 N N . VAL A 1 94 ? 9.922 -19.719 -15.512 1.00 93.50 94 VAL A N 1
ATOM 747 C CA . VAL A 1 94 ? 10.877 -18.690 -15.071 1.00 93.50 94 VAL A CA 1
ATOM 748 C C . VAL A 1 94 ? 10.713 -18.495 -13.567 1.00 93.50 94 VAL A C 1
ATOM 750 O O . VAL A 1 94 ? 9.593 -18.315 -13.090 1.00 93.50 94 VAL A O 1
ATOM 753 N N . ALA A 1 95 ? 11.804 -18.601 -12.805 1.00 88.94 95 ALA A N 1
ATOM 754 C CA . ALA A 1 95 ? 11.809 -18.662 -11.339 1.00 88.94 95 ALA A CA 1
ATOM 755 C C . ALA A 1 95 ? 10.769 -19.645 -10.756 1.00 88.94 95 ALA A C 1
ATOM 757 O O . ALA A 1 95 ? 10.106 -19.369 -9.757 1.00 88.94 95 ALA A O 1
ATOM 758 N N . GLY A 1 96 ? 10.584 -20.792 -11.418 1.00 89.44 96 GLY A N 1
ATOM 759 C CA . GLY A 1 96 ? 9.630 -21.826 -11.004 1.00 89.44 96 GLY A CA 1
ATOM 760 C C . GLY A 1 96 ? 8.159 -21.539 -11.333 1.00 89.44 96 GLY A C 1
ATOM 761 O O . GLY A 1 96 ? 7.301 -22.356 -11.004 1.00 89.44 96 GLY A O 1
ATOM 762 N N . ILE A 1 97 ? 7.847 -20.428 -12.006 1.00 93.12 97 ILE A N 1
ATOM 763 C CA . ILE A 1 97 ? 6.483 -20.069 -12.417 1.00 93.12 97 ILE A CA 1
ATOM 764 C C . ILE A 1 97 ? 6.304 -20.394 -13.897 1.00 93.12 97 ILE A C 1
ATOM 766 O O . ILE A 1 97 ? 7.083 -19.946 -14.736 1.00 93.12 97 ILE A O 1
ATOM 770 N N . ALA A 1 98 ? 5.269 -21.166 -14.227 1.00 95.25 98 ALA A N 1
ATOM 771 C CA . ALA A 1 98 ? 4.914 -21.456 -15.611 1.00 95.25 98 ALA A CA 1
ATOM 772 C C . ALA A 1 98 ? 4.242 -20.233 -16.253 1.00 95.25 98 ALA A C 1
ATOM 774 O O . ALA A 1 98 ? 3.162 -19.820 -15.834 1.00 95.25 98 ALA A O 1
ATOM 775 N N . MET A 1 99 ? 4.881 -19.669 -17.274 1.00 97.19 99 MET A N 1
ATOM 776 C CA . MET A 1 99 ? 4.449 -18.456 -17.960 1.00 97.19 99 MET A CA 1
ATOM 777 C C . MET A 1 99 ? 4.134 -18.747 -19.436 1.00 97.19 99 MET A C 1
ATOM 779 O O . MET A 1 99 ? 4.857 -19.513 -20.083 1.00 97.19 99 MET A O 1
ATOM 783 N N . PRO A 1 100 ? 3.057 -18.169 -19.994 1.00 97.44 100 PRO A N 1
ATOM 784 C CA . PRO A 1 100 ? 2.715 -18.315 -21.402 1.00 97.44 100 PRO A CA 1
ATOM 785 C C . PRO A 1 100 ? 3.646 -17.487 -22.300 1.00 97.44 100 PRO A C 1
ATOM 787 O O . PRO A 1 100 ? 4.349 -16.580 -21.857 1.00 97.44 100 PRO A O 1
ATOM 790 N N . ALA A 1 101 ? 3.608 -17.777 -23.600 1.00 97.50 101 ALA A N 1
ATOM 791 C CA . ALA A 1 101 ? 4.182 -16.879 -24.597 1.00 97.50 101 ALA A CA 1
ATOM 792 C C . ALA A 1 101 ? 3.501 -15.502 -24.532 1.00 97.50 101 ALA A C 1
ATOM 794 O O . ALA A 1 101 ? 2.295 -15.411 -24.301 1.00 97.50 101 ALA A O 1
ATOM 795 N N . GLY A 1 102 ? 4.275 -14.446 -24.762 1.00 97.19 102 GLY A N 1
ATOM 796 C CA . GLY A 1 102 ? 3.847 -13.052 -24.691 1.00 97.19 102 GLY A CA 1
ATOM 797 C C . GLY A 1 102 ? 3.949 -12.422 -23.299 1.00 97.19 102 GLY A C 1
ATOM 798 O O . GLY A 1 102 ? 3.621 -11.246 -23.161 1.00 97.19 102 GLY A O 1
ATOM 799 N N . THR A 1 103 ? 4.395 -13.156 -22.272 1.00 98.12 103 THR A N 1
ATOM 800 C CA . THR A 1 103 ? 4.677 -12.567 -20.954 1.00 98.12 103 THR A CA 1
ATOM 801 C C . THR A 1 103 ? 5.796 -11.541 -21.054 1.00 98.12 103 THR A C 1
ATOM 803 O O . THR A 1 103 ? 6.872 -11.835 -21.575 1.00 98.12 103 THR A O 1
ATOM 806 N N . GLN A 1 104 ? 5.527 -10.346 -20.536 1.00 97.88 104 GLN A N 1
ATOM 807 C CA . GLN A 1 104 ? 6.488 -9.255 -20.446 1.00 97.88 104 GLN A CA 1
ATOM 808 C C . GLN A 1 104 ? 7.124 -9.291 -19.062 1.00 97.88 104 GLN A C 1
ATOM 810 O O . GLN A 1 104 ? 6.418 -9.242 -18.058 1.00 97.88 104 GLN A O 1
ATOM 815 N N . LEU A 1 105 ? 8.442 -9.404 -19.014 1.00 97.62 105 LEU A N 1
ATOM 816 C CA . LEU A 1 105 ? 9.249 -9.410 -17.806 1.00 97.62 105 LEU A CA 1
ATOM 817 C C . LEU A 1 105 ? 10.054 -8.119 -17.742 1.00 97.62 105 LEU A C 1
ATOM 819 O O . LEU A 1 105 ? 10.626 -7.697 -18.745 1.00 97.62 105 LEU A O 1
ATOM 823 N N . HIS A 1 106 ? 10.146 -7.545 -16.554 1.00 97.12 106 HIS A N 1
ATOM 824 C CA . HIS A 1 106 ? 11.181 -6.582 -16.212 1.00 97.12 106 HIS A CA 1
ATOM 825 C C . HIS A 1 106 ? 12.178 -7.279 -15.283 1.00 97.12 106 HIS A C 1
ATOM 827 O O . HIS A 1 106 ? 11.767 -8.040 -14.400 1.00 97.12 106 HIS A O 1
ATOM 833 N N . SER A 1 107 ? 13.474 -7.081 -15.532 1.00 94.88 107 SER A N 1
ATOM 834 C CA . SER A 1 107 ? 14.552 -7.742 -14.798 1.00 94.88 107 SER A CA 1
ATOM 835 C C . SER A 1 107 ? 15.487 -6.790 -14.064 1.00 94.88 107 SER A C 1
ATOM 837 O O . SER A 1 107 ? 15.910 -5.749 -14.571 1.00 94.88 107 SER A O 1
ATOM 839 N N . MET A 1 108 ? 15.913 -7.216 -12.873 1.00 90.69 108 MET A N 1
ATOM 840 C CA . MET A 1 108 ? 16.969 -6.566 -12.097 1.00 90.69 108 MET A CA 1
ATOM 841 C C . MET A 1 108 ? 18.346 -6.690 -12.753 1.00 90.69 108 MET A C 1
ATOM 843 O O . MET A 1 108 ? 19.2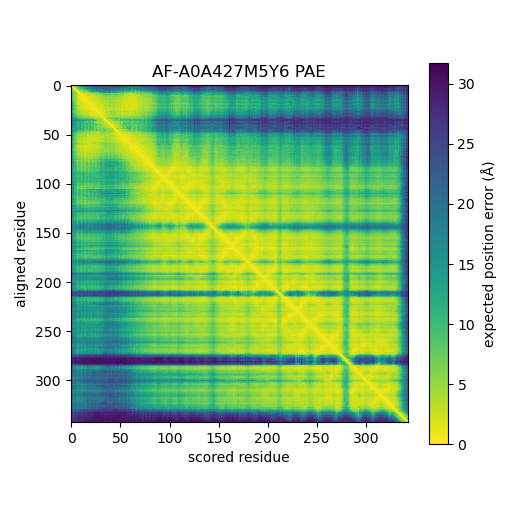26 -5.867 -12.472 1.00 90.69 108 MET A O 1
ATOM 847 N N . ARG A 1 109 ? 18.547 -7.664 -13.648 1.00 88.75 109 ARG A N 1
ATOM 848 C CA . ARG A 1 109 ? 19.803 -7.847 -14.379 1.00 88.75 109 ARG A CA 1
ATOM 849 C C . ARG A 1 109 ? 19.526 -7.901 -15.887 1.00 88.75 109 ARG A C 1
ATOM 851 O O . ARG A 1 109 ? 18.762 -8.759 -16.326 1.00 88.75 109 ARG A O 1
ATOM 858 N N . PRO A 1 110 ? 20.138 -7.012 -16.693 1.00 90.25 110 PRO A N 1
ATOM 859 C CA . PRO A 1 110 ? 19.932 -6.987 -18.140 1.00 90.25 110 PRO A CA 1
ATOM 860 C C . PRO A 1 110 ? 20.087 -8.377 -18.777 1.00 90.25 110 PRO A C 1
ATOM 862 O O . PRO A 1 110 ? 21.115 -9.031 -18.604 1.00 90.25 110 PRO A O 1
ATOM 865 N N . GLY A 1 111 ? 19.059 -8.832 -19.497 1.00 88.56 111 GLY A N 1
ATOM 866 C CA . GLY A 1 111 ? 19.030 -10.115 -20.206 1.00 88.56 111 GLY A CA 1
ATOM 867 C C . GLY A 1 111 ? 18.837 -11.369 -19.343 1.00 88.56 111 GLY A C 1
ATOM 868 O O . GLY A 1 111 ? 18.672 -12.455 -19.899 1.00 88.56 111 GLY A O 1
ATOM 869 N N . ASP A 1 112 ? 18.825 -11.258 -18.014 1.00 91.25 112 ASP A N 1
ATOM 870 C CA . ASP A 1 112 ? 18.620 -12.399 -17.121 1.00 91.25 112 ASP A CA 1
ATOM 871 C C . ASP A 1 112 ? 17.143 -12.532 -16.748 1.00 91.25 112 ASP A C 1
ATOM 873 O O . ASP A 1 112 ? 16.611 -11.786 -15.926 1.00 91.25 112 ASP A O 1
ATOM 877 N N . ARG A 1 113 ? 16.466 -13.511 -17.348 1.00 92.56 113 ARG A N 1
ATOM 878 C CA . ARG A 1 113 ? 15.051 -13.775 -17.068 1.00 92.56 113 ARG A CA 1
ATOM 879 C C . ARG A 1 113 ? 14.794 -14.295 -15.652 1.00 92.56 113 ARG A C 1
ATOM 881 O O . ARG A 1 113 ? 13.698 -14.089 -15.154 1.00 92.56 113 ARG A O 1
ATOM 888 N N . GLU A 1 114 ? 15.748 -14.961 -14.999 1.00 91.00 114 GLU A N 1
ATOM 889 C CA . GLU A 1 114 ? 15.526 -15.530 -13.656 1.00 91.00 114 GLU A CA 1
ATOM 890 C C . GLU A 1 114 ? 15.507 -14.434 -12.575 1.00 91.00 114 GLU A C 1
ATOM 892 O O . GLU A 1 114 ? 14.785 -14.534 -11.573 1.00 91.00 114 GLU A O 1
ATOM 897 N N . ALA A 1 115 ? 16.231 -13.340 -12.830 1.00 92.19 115 ALA A N 1
ATOM 898 C CA . ALA A 1 115 ? 16.295 -12.140 -12.000 1.00 92.19 115 ALA A CA 1
ATOM 899 C C . ALA A 1 115 ? 15.126 -11.155 -12.227 1.00 92.19 115 ALA A C 1
ATOM 901 O O . ALA A 1 115 ? 15.259 -9.964 -11.938 1.00 92.19 115 ALA A O 1
ATOM 902 N N . PHE A 1 116 ? 13.982 -11.625 -12.742 1.00 95.31 116 PHE A N 1
ATOM 903 C CA . PHE A 1 116 ? 12.823 -10.759 -12.953 1.00 95.31 116 PHE A CA 1
ATOM 904 C C . PHE A 1 116 ? 12.225 -10.254 -11.630 1.00 95.31 116 PHE A C 1
ATOM 906 O O . PHE A 1 116 ? 11.954 -11.040 -10.714 1.00 95.31 116 PHE A O 1
ATOM 913 N N . ASP A 1 117 ? 11.971 -8.952 -11.557 1.00 95.81 117 ASP A N 1
ATOM 914 C CA . ASP A 1 117 ? 11.283 -8.282 -10.451 1.00 95.81 117 ASP A CA 1
ATOM 915 C C . ASP A 1 117 ? 9.823 -7.962 -10.789 1.00 95.81 117 ASP A C 1
ATOM 917 O O . ASP A 1 117 ? 9.010 -7.856 -9.878 1.00 95.81 117 ASP A O 1
ATOM 921 N N . ALA A 1 118 ? 9.442 -7.908 -12.069 1.00 97.38 118 ALA A N 1
ATOM 922 C CA . ALA A 1 118 ? 8.038 -7.812 -12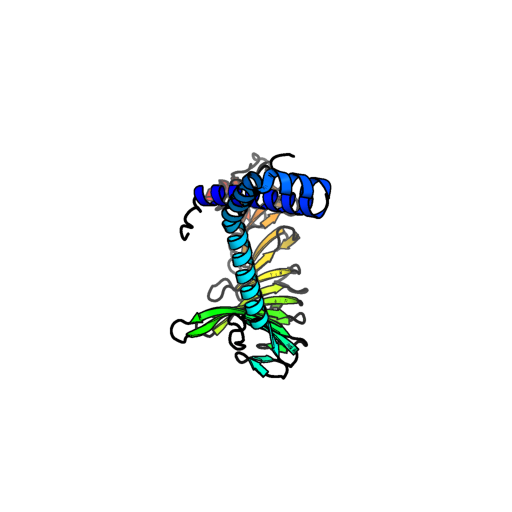.462 1.00 97.38 118 ALA A CA 1
ATOM 923 C C . ALA A 1 118 ? 7.710 -8.662 -13.693 1.00 97.38 118 ALA A C 1
ATOM 925 O O . ALA A 1 118 ? 8.539 -8.864 -14.577 1.00 97.38 118 ALA A O 1
ATOM 926 N N . ALA A 1 119 ? 6.477 -9.159 -13.750 1.00 98.00 119 ALA A N 1
ATOM 927 C CA . ALA A 1 119 ? 5.933 -9.923 -14.861 1.00 98.00 119 ALA A CA 1
ATOM 928 C C . ALA A 1 119 ? 4.483 -9.508 -15.140 1.00 98.00 119 ALA A C 1
AT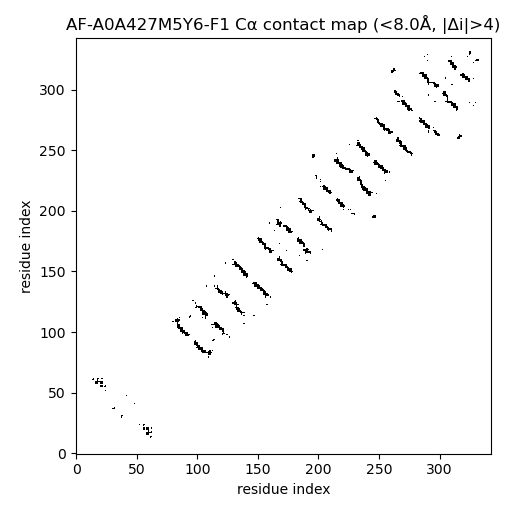OM 930 O O . ALA A 1 119 ? 3.654 -9.478 -14.230 1.00 98.00 119 ALA A O 1
ATOM 931 N N . HIS A 1 120 ? 4.159 -9.237 -16.402 1.00 98.12 120 HIS A N 1
ATOM 932 C CA . HIS A 1 120 ? 2.801 -9.003 -16.884 1.00 98.12 120 HIS A CA 1
ATOM 933 C C . HIS A 1 120 ? 2.387 -10.123 -17.838 1.00 98.12 120 HIS A C 1
ATOM 935 O O . HIS A 1 120 ? 3.077 -10.414 -18.822 1.00 98.12 120 HIS A O 1
ATOM 941 N N . PHE A 1 121 ? 1.265 -10.775 -17.540 1.00 97.75 121 PHE A N 1
ATOM 942 C CA . PHE A 1 121 ? 0.802 -11.934 -18.292 1.00 97.75 121 PHE A CA 1
ATOM 943 C C . PHE A 1 121 ? -0.223 -11.508 -19.352 1.00 97.75 121 PHE A C 1
ATOM 945 O O . PHE A 1 121 ? -1.184 -10.813 -19.020 1.00 97.75 121 PHE A O 1
ATOM 952 N N . PRO A 1 122 ? -0.081 -11.950 -20.616 1.00 97.38 122 PRO A N 1
ATOM 953 C CA . PRO A 1 122 ? -1.019 -11.599 -21.686 1.00 97.38 122 PRO A CA 1
ATOM 954 C C . PRO A 1 122 ? -2.400 -12.233 -21.482 1.00 97.38 122 PRO A C 1
ATOM 956 O O . PRO A 1 122 ? -3.406 -11.733 -21.979 1.00 97.38 122 PRO A O 1
ATOM 959 N N . VAL A 1 123 ? -2.444 -13.344 -20.748 1.00 96.19 123 VAL A N 1
ATOM 960 C CA . VAL A 1 123 ? -3.658 -14.001 -20.274 1.00 96.19 123 VAL A CA 1
ATOM 961 C C . VAL A 1 123 ? -3.491 -14.306 -18.787 1.00 96.19 123 VAL A C 1
ATOM 963 O O . VAL A 1 123 ? -2.369 -14.604 -18.373 1.00 96.19 123 VAL A O 1
ATOM 966 N N . PRO A 1 124 ? -4.563 -14.249 -17.977 1.00 97.25 124 PRO A N 1
ATOM 967 C CA . PRO A 1 124 ? -4.461 -14.577 -16.564 1.00 97.25 124 PRO A CA 1
ATOM 968 C C . PRO A 1 124 ? -3.929 -15.994 -16.324 1.00 97.25 124 PRO A C 1
ATOM 970 O O . PRO A 1 124 ? -4.384 -16.942 -16.968 1.00 97.25 124 PRO A O 1
ATOM 973 N N . ILE A 1 125 ? -3.002 -16.144 -15.376 1.00 96.69 125 ILE A N 1
ATOM 974 C CA . ILE A 1 125 ? -2.398 -17.437 -15.016 1.00 96.69 125 ILE A CA 1
ATOM 975 C C . ILE A 1 125 ? -2.599 -17.767 -13.543 1.00 96.69 125 ILE A C 1
ATOM 977 O O . ILE A 1 125 ? -2.864 -16.883 -12.732 1.00 96.69 125 ILE A O 1
ATOM 981 N N . LEU A 1 126 ? -2.443 -19.041 -13.189 1.00 95.25 126 LEU A N 1
ATOM 982 C CA . LEU A 1 126 ? -2.533 -19.500 -11.808 1.00 95.25 126 LEU A CA 1
ATOM 983 C C . LEU A 1 126 ? -1.163 -19.420 -11.117 1.00 95.25 126 LEU A C 1
ATOM 985 O O . LEU A 1 126 ? -0.216 -20.080 -11.537 1.00 95.25 126 LEU A O 1
ATOM 989 N N . ILE A 1 127 ? -1.079 -18.666 -10.024 1.00 92.94 127 ILE A N 1
ATOM 990 C CA . ILE A 1 127 ? 0.106 -18.523 -9.172 1.00 92.94 127 ILE A CA 1
ATOM 991 C C . ILE A 1 127 ? -0.312 -18.854 -7.745 1.00 92.94 127 ILE A C 1
ATOM 993 O O . ILE A 1 127 ? -1.118 -18.141 -7.154 1.00 92.94 127 ILE A O 1
ATOM 997 N N . ASN A 1 128 ? 0.206 -19.951 -7.187 1.00 87.06 128 ASN A N 1
ATOM 998 C CA . ASN A 1 128 ? -0.124 -2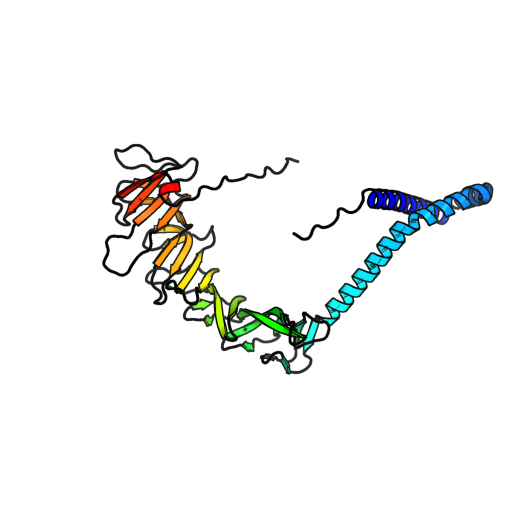0.405 -5.828 1.00 87.06 128 ASN A CA 1
ATOM 999 C C . ASN A 1 128 ? -1.642 -20.466 -5.545 1.00 87.06 128 ASN A C 1
ATOM 1001 O O . ASN A 1 128 ? -2.099 -20.120 -4.459 1.00 87.06 128 ASN A O 1
ATOM 1005 N N . GLY A 1 129 ? -2.434 -20.887 -6.537 1.00 90.44 129 GLY A N 1
ATOM 1006 C CA . GLY A 1 129 ? -3.895 -20.971 -6.428 1.00 90.44 129 GLY A CA 1
ATOM 1007 C C . GLY A 1 129 ? -4.648 -19.661 -6.695 1.00 90.44 129 GLY A C 1
ATOM 1008 O O . GLY A 1 129 ? -5.875 -19.681 -6.708 1.00 90.44 129 GLY A O 1
ATOM 1009 N N . LEU A 1 130 ? -3.949 -18.553 -6.958 1.00 95.25 130 LEU A N 1
ATOM 1010 C CA . LEU A 1 130 ? -4.541 -17.272 -7.344 1.00 95.25 130 LEU A CA 1
ATOM 1011 C C . LEU A 1 130 ? -4.450 -17.058 -8.846 1.00 95.25 130 LEU A C 1
ATOM 1013 O O . LEU A 1 130 ? -3.389 -17.222 -9.440 1.00 95.25 130 LEU A O 1
ATOM 1017 N N . THR A 1 131 ? -5.548 -16.642 -9.460 1.00 97.31 131 THR A N 1
ATOM 1018 C CA . THR A 1 131 ? -5.542 -16.247 -10.867 1.00 97.31 131 THR A CA 1
ATOM 1019 C C . THR A 1 131 ? -5.130 -14.786 -10.992 1.00 97.31 131 THR A C 1
ATOM 1021 O O . THR A 1 131 ? -5.809 -13.901 -10.462 1.00 97.31 131 THR A O 1
ATOM 1024 N N . ALA A 1 132 ? -4.024 -14.542 -11.688 1.00 97.44 132 ALA A N 1
ATOM 1025 C CA . ALA A 1 132 ? -3.291 -13.286 -11.674 1.00 97.44 132 ALA A CA 1
ATOM 1026 C C . ALA A 1 132 ? -3.037 -12.732 -13.077 1.00 97.44 132 ALA A C 1
ATOM 1028 O O . ALA A 1 132 ? -2.796 -13.494 -14.013 1.00 97.44 132 ALA A O 1
ATOM 1029 N N . THR A 1 133 ? -3.046 -11.406 -13.210 1.00 98.06 133 THR A N 1
ATOM 1030 C CA . THR A 1 133 ? -2.675 -10.679 -14.441 1.00 98.06 133 THR A CA 1
ATOM 1031 C C . THR A 1 133 ? -1.245 -10.150 -14.403 1.00 98.06 133 THR A C 1
ATOM 1033 O O . THR A 1 133 ? -0.632 -9.958 -15.453 1.00 98.06 133 THR A O 1
ATOM 1036 N N . SER A 1 134 ? -0.681 -9.951 -13.214 1.00 97.75 134 SER A N 1
ATOM 1037 C CA . SER A 1 134 ? 0.732 -9.624 -13.042 1.00 97.75 134 SER A CA 1
ATOM 1038 C C . SER A 1 134 ? 1.276 -10.106 -11.701 1.00 97.75 134 SER A C 1
ATOM 1040 O O . SER A 1 134 ? 0.531 -10.457 -10.781 1.00 97.75 134 SER A O 1
ATOM 1042 N N . LEU A 1 135 ? 2.601 -10.141 -11.626 1.00 97.44 135 LEU A N 1
ATOM 1043 C CA . LEU A 1 135 ? 3.391 -10.550 -10.478 1.00 97.44 135 LEU A CA 1
ATOM 1044 C C . LEU A 1 135 ? 4.547 -9.563 -10.308 1.00 97.44 135 LEU A C 1
ATOM 1046 O O . LEU A 1 135 ? 5.222 -9.244 -11.280 1.00 97.44 135 LEU A O 1
ATOM 1050 N N . SER A 1 136 ? 4.806 -9.133 -9.083 1.00 97.06 136 SER A N 1
ATOM 1051 C CA . SER A 1 136 ? 5.982 -8.358 -8.698 1.00 97.06 136 SER A CA 1
ATOM 1052 C C . SER A 1 136 ? 6.726 -9.075 -7.573 1.00 97.06 136 SER A C 1
ATOM 1054 O O . SER A 1 136 ? 6.118 -9.756 -6.746 1.00 97.06 136 SER A O 1
ATOM 1056 N N . ARG A 1 137 ? 8.052 -8.972 -7.557 1.00 95.44 137 ARG A N 1
ATOM 1057 C CA . ARG A 1 137 ? 8.952 -9.607 -6.595 1.00 95.44 137 ARG A CA 1
ATOM 1058 C C . ARG A 1 137 ? 9.928 -8.562 -6.089 1.00 95.44 137 ARG A C 1
ATOM 1060 O O . ARG A 1 137 ? 10.651 -7.952 -6.870 1.00 95.44 137 ARG A O 1
ATOM 1067 N N . ASN A 1 138 ? 10.026 -8.423 -4.775 1.00 94.06 138 ASN A N 1
ATOM 1068 C CA . ASN A 1 138 ? 11.103 -7.645 -4.185 1.00 94.06 138 ASN A CA 1
ATOM 1069 C C . ASN A 1 138 ? 12.348 -8.527 -4.069 1.00 94.06 138 ASN A C 1
ATOM 1071 O O . ASN A 1 138 ? 12.360 -9.486 -3.291 1.00 94.06 138 ASN A O 1
ATOM 1075 N N . LEU A 1 139 ? 13.364 -8.234 -4.878 1.00 91.62 139 LEU A N 1
ATOM 1076 C CA . LEU A 1 139 ? 14.589 -9.021 -4.968 1.00 91.62 139 LEU A CA 1
ATOM 1077 C C . LEU A 1 139 ? 15.724 -8.373 -4.184 1.00 91.62 139 LEU A C 1
ATOM 1079 O O . LEU A 1 139 ? 15.988 -7.182 -4.322 1.00 91.62 139 LEU A O 1
ATOM 1083 N N . TYR A 1 140 ? 16.443 -9.191 -3.423 1.00 88.12 140 TYR A N 1
ATOM 1084 C CA . TYR A 1 140 ? 17.697 -8.817 -2.786 1.00 88.12 140 TYR A CA 1
ATOM 1085 C C . TYR A 1 140 ? 18.835 -9.682 -3.328 1.00 88.12 140 TYR A C 1
ATOM 1087 O O . TYR A 1 140 ? 18.626 -10.877 -3.556 1.00 88.12 140 TYR A O 1
ATOM 1095 N N . PRO A 1 141 ? 20.028 -9.101 -3.543 1.00 85.00 141 PRO A N 1
ATOM 1096 C CA . PRO A 1 141 ? 21.195 -9.875 -3.930 1.00 85.00 141 PRO A CA 1
ATOM 1097 C C . PRO A 1 141 ? 21.597 -10.798 -2.777 1.00 85.00 141 PRO A C 1
ATOM 1099 O O . PRO A 1 141 ? 21.787 -10.354 -1.643 1.00 85.00 141 PRO A O 1
ATOM 1102 N N . ASP A 1 142 ? 21.728 -12.080 -3.082 1.00 81.44 142 ASP A N 1
ATOM 1103 C CA . ASP A 1 142 ? 22.335 -13.070 -2.210 1.00 81.44 142 ASP A CA 1
ATOM 1104 C C . ASP A 1 142 ? 23.851 -13.058 -2.448 1.00 81.44 142 ASP A C 1
ATOM 1106 O O . ASP A 1 142 ? 24.349 -13.498 -3.487 1.00 81.44 142 ASP A O 1
ATOM 1110 N N . LEU A 1 143 ? 24.577 -12.504 -1.474 1.00 79.56 143 LEU A N 1
ATOM 1111 C CA . LEU A 1 143 ? 26.027 -12.316 -1.535 1.00 79.56 143 LEU A CA 1
ATOM 1112 C C . LEU A 1 143 ? 26.798 -13.642 -1.559 1.00 79.56 143 LEU A C 1
ATOM 1114 O O . LEU A 1 143 ? 27.930 -13.658 -2.039 1.00 79.56 143 LEU A O 1
ATOM 1118 N N . ASP A 1 144 ? 26.205 -14.731 -1.063 1.00 80.12 144 ASP A N 1
ATOM 1119 C CA . ASP A 1 144 ? 26.874 -16.031 -0.985 1.00 80.12 144 ASP A CA 1
ATOM 1120 C C . ASP A 1 144 ? 26.762 -16.814 -2.300 1.00 80.12 144 ASP A C 1
ATOM 1122 O O . ASP A 1 144 ? 27.642 -17.612 -2.627 1.00 80.12 144 ASP A O 1
ATOM 1126 N N . THR A 1 145 ? 25.690 -16.592 -3.068 1.00 75.81 145 THR A N 1
ATOM 1127 C CA . THR A 1 145 ? 25.390 -17.371 -4.281 1.00 75.81 145 THR A CA 1
ATOM 1128 C C . THR A 1 145 ? 25.489 -16.576 -5.585 1.00 75.81 145 THR A C 1
ATOM 1130 O O . THR A 1 145 ? 25.383 -17.178 -6.651 1.00 75.81 145 THR A O 1
ATOM 1133 N N . ASP A 1 146 ? 25.714 -15.256 -5.525 1.00 76.00 146 ASP A N 1
ATOM 1134 C CA . ASP A 1 146 ? 25.624 -14.334 -6.677 1.00 76.00 146 ASP A CA 1
ATOM 1135 C C . ASP A 1 146 ? 24.271 -14.455 -7.414 1.00 76.00 146 ASP A C 1
ATOM 1137 O O . ASP A 1 146 ? 24.165 -14.283 -8.630 1.00 76.00 146 ASP A O 1
ATOM 1141 N N . THR A 1 147 ? 23.215 -14.789 -6.662 1.00 80.38 147 THR A N 1
ATOM 1142 C CA . THR A 1 147 ? 21.837 -14.894 -7.162 1.00 80.38 147 THR A CA 1
ATOM 1143 C C . THR A 1 147 ? 20.922 -13.876 -6.485 1.00 80.38 147 THR A C 1
ATOM 1145 O O . THR A 1 147 ? 21.352 -13.082 -5.651 1.00 80.38 147 THR A O 1
ATOM 1148 N N . TYR A 1 148 ? 19.643 -13.860 -6.864 1.00 83.19 148 TYR A N 1
ATOM 1149 C CA . TYR A 1 148 ? 18.636 -13.002 -6.250 1.00 83.19 148 TYR A CA 1
ATOM 1150 C C . TYR A 1 148 ? 17.638 -13.827 -5.446 1.00 83.19 148 TYR A C 1
ATOM 1152 O O . TYR A 1 148 ? 16.980 -14.725 -5.977 1.00 83.19 148 TYR A O 1
ATOM 1160 N N . ALA A 1 149 ? 17.459 -13.456 -4.183 1.00 86.31 149 ALA A N 1
ATOM 1161 C CA . ALA A 1 149 ? 16.429 -14.005 -3.318 1.00 86.31 149 ALA A CA 1
ATOM 1162 C C . ALA A 1 149 ? 15.238 -13.042 -3.245 1.00 86.31 149 ALA A C 1
ATOM 1164 O O . ALA A 1 149 ? 15.400 -11.840 -3.035 1.00 86.31 149 ALA A O 1
ATOM 1165 N N . ALA A 1 150 ? 14.023 -13.570 -3.406 1.00 89.69 150 ALA A N 1
ATOM 1166 C CA . ALA A 1 150 ? 12.812 -12.785 -3.197 1.00 89.69 150 ALA A CA 1
ATOM 1167 C C . ALA A 1 150 ? 12.491 -12.692 -1.697 1.00 89.69 150 ALA A C 1
ATOM 1169 O O . ALA A 1 150 ? 12.472 -13.711 -1.006 1.00 89.69 150 ALA A O 1
ATOM 1170 N N . THR A 1 151 ? 12.209 -11.487 -1.204 1.00 90.88 151 THR A N 1
ATOM 1171 C CA . THR A 1 151 ? 11.796 -11.236 0.192 1.00 90.88 151 THR A CA 1
ATOM 1172 C C . THR A 1 151 ? 10.299 -10.969 0.318 1.00 90.88 151 THR A C 1
ATOM 1174 O O . THR A 1 151 ? 9.697 -11.260 1.352 1.00 90.88 151 THR A O 1
ATOM 1177 N N . SER A 1 152 ? 9.672 -10.468 -0.744 1.00 93.62 152 SER A N 1
ATOM 1178 C CA . SER A 1 152 ? 8.223 -10.338 -0.854 1.00 93.62 152 SER A CA 1
ATOM 1179 C C . SER A 1 152 ? 7.763 -10.534 -2.292 1.00 93.62 152 SER A C 1
ATOM 1181 O O . SER A 1 152 ? 8.539 -10.405 -3.243 1.00 93.62 152 SER A O 1
ATOM 1183 N N . VAL A 1 153 ? 6.490 -10.882 -2.435 1.00 95.56 153 VAL A N 1
ATOM 1184 C CA . VAL A 1 153 ? 5.830 -11.117 -3.716 1.00 95.56 153 VAL A CA 1
ATOM 1185 C C . VAL A 1 153 ? 4.471 -10.437 -3.690 1.00 95.56 153 VAL A C 1
ATOM 1187 O O . VAL A 1 153 ? 3.716 -10.614 -2.739 1.00 95.56 153 VAL A O 1
ATOM 1190 N N . GLU A 1 154 ? 4.141 -9.701 -4.740 1.00 97.25 154 GLU A N 1
ATOM 1191 C CA . GLU A 1 154 ? 2.827 -9.097 -4.938 1.00 97.25 154 GLU A CA 1
ATOM 1192 C C . GLU A 1 154 ? 2.186 -9.649 -6.207 1.00 97.25 154 GLU A C 1
ATOM 1194 O O . GLU A 1 154 ? 2.831 -9.776 -7.245 1.00 97.25 154 GLU A O 1
ATOM 1199 N N . VAL A 1 155 ? 0.907 -9.993 -6.126 1.00 97.38 155 VAL A N 1
ATOM 1200 C CA . VAL A 1 155 ? 0.145 -10.589 -7.225 1.00 97.38 155 VAL A CA 1
ATOM 1201 C C . VAL A 1 155 ? -1.071 -9.717 -7.503 1.00 97.38 155 VAL A C 1
ATOM 1203 O O . VAL A 1 155 ? -1.869 -9.498 -6.595 1.00 97.38 155 VAL A O 1
ATOM 1206 N N . ILE A 1 156 ? -1.254 -9.250 -8.741 1.00 98.00 156 ILE A N 1
ATOM 1207 C CA . ILE A 1 156 ? -2.470 -8.522 -9.134 1.00 98.00 156 ILE A CA 1
ATOM 1208 C C . ILE A 1 156 ? -3.531 -9.521 -9.589 1.00 98.00 156 ILE A C 1
ATOM 1210 O O . ILE A 1 156 ? -3.312 -10.296 -10.525 1.00 98.00 156 ILE A O 1
ATOM 1214 N N . LEU A 1 157 ? -4.692 -9.504 -8.933 1.00 97.88 157 LEU A N 1
ATOM 1215 C CA . LEU A 1 157 ? -5.759 -10.473 -9.179 1.00 97.88 157 LEU A CA 1
ATOM 1216 C C . LEU A 1 157 ? -6.532 -10.196 -10.474 1.00 97.88 157 LEU A C 1
ATOM 1218 O O . LEU A 1 157 ? -6.955 -9.073 -10.743 1.00 97.88 157 LEU A O 1
ATOM 1222 N N . ALA A 1 158 ? -6.829 -11.254 -11.229 1.00 97.38 158 ALA A N 1
ATOM 1223 C CA . ALA A 1 158 ? -7.669 -11.171 -12.427 1.00 97.38 158 ALA A CA 1
ATOM 1224 C C . ALA A 1 158 ? -9.172 -11.032 -12.118 1.00 97.38 158 ALA A C 1
ATOM 1226 O O . ALA A 1 158 ? -9.935 -10.500 -12.925 1.00 97.38 158 ALA A O 1
ATOM 1227 N N . PHE A 1 159 ? -9.601 -11.515 -10.952 1.00 95.62 159 PHE A N 1
ATOM 1228 C CA . PHE A 1 159 ? -10.966 -11.435 -10.431 1.00 95.62 159 PHE A CA 1
ATOM 1229 C C . PHE A 1 159 ? -10.953 -11.519 -8.901 1.00 95.62 159 PHE A C 1
ATOM 1231 O O . PHE A 1 159 ? -9.950 -11.943 -8.319 1.00 95.62 159 PHE A O 1
ATOM 1238 N N . ASP A 1 160 ? -12.067 -11.135 -8.273 1.00 96.44 160 ASP A N 1
ATOM 1239 C CA . ASP A 1 160 ? -12.258 -11.220 -6.824 1.00 96.44 160 ASP A CA 1
ATOM 1240 C C . ASP A 1 160 ? -12.053 -12.665 -6.350 1.00 96.44 160 ASP A C 1
ATOM 1242 O O . ASP A 1 160 ? -12.719 -13.590 -6.826 1.00 96.44 160 ASP A O 1
ATOM 1246 N N . GLN A 1 161 ? -11.119 -12.878 -5.424 1.00 95.75 161 GLN A N 1
ATOM 1247 C CA . GLN A 1 161 ? -10.711 -14.213 -4.974 1.00 95.75 161 GLN A CA 1
ATOM 1248 C C . GLN A 1 161 ? -10.555 -14.259 -3.463 1.00 95.75 161 GLN A C 1
ATOM 1250 O O . GLN A 1 161 ? -10.166 -13.278 -2.831 1.00 95.75 161 GLN A O 1
ATOM 1255 N N . ARG A 1 162 ? -10.860 -15.420 -2.872 1.00 95.31 162 ARG A N 1
ATOM 1256 C CA . ARG A 1 162 ? -10.666 -15.624 -1.437 1.00 95.31 162 ARG A CA 1
ATOM 1257 C C . ARG A 1 162 ? -9.212 -15.964 -1.133 1.00 95.31 162 ARG A C 1
ATOM 1259 O O . ARG A 1 162 ? -8.716 -16.984 -1.601 1.00 95.31 162 ARG A O 1
ATOM 1266 N N . VAL A 1 163 ? -8.581 -15.149 -0.296 1.00 93.75 163 VAL A N 1
ATOM 1267 C CA . VAL A 1 163 ? -7.226 -15.345 0.230 1.00 93.75 163 VAL A CA 1
ATOM 1268 C C . VAL A 1 163 ? -7.311 -15.319 1.747 1.00 93.75 163 VAL A C 1
ATOM 1270 O O . VAL A 1 163 ? -7.865 -14.388 2.321 1.00 93.75 163 VAL A O 1
ATOM 1273 N N . ASP A 1 164 ? -6.842 -16.382 2.399 1.00 90.50 164 ASP A N 1
ATOM 1274 C CA . ASP A 1 164 ? -6.893 -16.518 3.864 1.00 90.50 164 ASP A CA 1
ATOM 1275 C C . ASP A 1 164 ? -8.306 -16.296 4.467 1.00 90.50 164 ASP A C 1
ATOM 1277 O O . ASP A 1 164 ? -8.504 -15.778 5.564 1.00 90.50 164 ASP A O 1
ATOM 1281 N N . GLY A 1 165 ? -9.341 -16.670 3.705 1.00 91.38 165 GLY A N 1
ATOM 1282 C CA . GLY A 1 165 ? -10.746 -16.503 4.083 1.00 91.38 165 GLY A CA 1
ATOM 1283 C C . GLY A 1 165 ? -11.356 -15.129 3.776 1.00 91.38 165 GLY A C 1
ATOM 1284 O O . GLY A 1 165 ? -12.577 -15.004 3.872 1.00 91.38 165 GLY A O 1
ATOM 1285 N N . TRP A 1 166 ? -10.573 -14.149 3.331 1.00 95.12 166 TRP A N 1
ATOM 1286 C CA . TRP A 1 166 ? -11.026 -12.805 2.955 1.00 95.12 166 TRP A CA 1
ATOM 1287 C C . TRP A 1 166 ? -11.205 -12.681 1.448 1.00 95.12 166 TRP A C 1
ATOM 1289 O O . TRP A 1 166 ? -10.408 -13.228 0.694 1.00 95.12 166 TRP A O 1
ATOM 1299 N N . LEU A 1 167 ? -12.242 -11.981 0.984 1.00 97.06 167 LEU A N 1
ATOM 1300 C CA . LEU A 1 167 ? -12.402 -11.712 -0.445 1.00 97.06 167 LEU A CA 1
ATOM 1301 C C . LEU A 1 167 ? -11.544 -10.502 -0.832 1.00 97.06 167 LEU A C 1
ATOM 1303 O O . LEU A 1 167 ? -11.885 -9.369 -0.496 1.00 97.06 167 LEU A O 1
ATOM 1307 N N . CYS A 1 168 ? -10.442 -10.738 -1.531 1.00 97.44 168 CYS A N 1
ATOM 1308 C CA . CYS A 1 168 ? -9.588 -9.683 -2.068 1.00 97.44 168 CYS A CA 1
ATOM 1309 C C . CYS A 1 168 ? -10.112 -9.235 -3.441 1.00 97.44 168 CYS A C 1
ATOM 1311 O O . CYS A 1 168 ? -10.631 -10.053 -4.207 1.00 97.44 168 CYS A O 1
ATOM 1313 N N . GLY A 1 169 ? -10.015 -7.937 -3.728 1.00 96.69 169 GLY A N 1
ATOM 1314 C CA . GLY A 1 169 ? -10.607 -7.313 -4.911 1.00 96.69 169 GLY A CA 1
ATOM 1315 C C . GLY A 1 169 ? -9.843 -7.584 -6.209 1.00 96.69 169 GLY A C 1
ATOM 1316 O O . GLY A 1 169 ? -8.620 -7.711 -6.232 1.00 96.69 169 GLY A O 1
ATOM 1317 N N . ARG A 1 170 ? -10.569 -7.650 -7.324 1.00 96.44 170 ARG A N 1
ATOM 1318 C CA . ARG A 1 170 ? -10.013 -7.702 -8.679 1.00 96.44 170 ARG A CA 1
ATOM 1319 C C . ARG A 1 170 ? -9.167 -6.469 -8.977 1.00 96.44 170 ARG A C 1
ATOM 1321 O O . ARG A 1 170 ? -9.613 -5.350 -8.755 1.00 96.44 170 ARG A O 1
ATOM 1328 N N . GLY A 1 171 ? -8.029 -6.680 -9.636 1.00 96.25 171 GLY A N 1
ATOM 1329 C CA . GLY A 1 171 ? -7.127 -5.609 -10.059 1.00 96.25 171 GLY A CA 1
ATOM 1330 C C . GLY A 1 171 ? -6.293 -5.041 -8.915 1.00 96.25 171 GLY A C 1
ATOM 1331 O O . GLY A 1 171 ? -5.436 -4.200 -9.162 1.00 96.25 171 GLY A O 1
ATOM 1332 N N . GLU A 1 172 ? -6.504 -5.535 -7.698 1.00 96.44 172 GLU A N 1
ATOM 1333 C CA . GLU A 1 172 ? -5.782 -5.113 -6.512 1.00 96.44 172 GLU A CA 1
ATOM 1334 C C . GLU A 1 172 ? -4.643 -6.086 -6.180 1.00 96.44 172 GLU A C 1
ATOM 1336 O O . GLU A 1 172 ? -4.732 -7.284 -6.493 1.00 96.44 172 GLU A O 1
ATOM 1341 N N . PRO A 1 173 ? -3.571 -5.595 -5.534 1.00 95.88 173 PRO A N 1
ATOM 1342 C CA . PRO A 1 173 ? -2.461 -6.430 -5.114 1.00 95.88 173 PRO A CA 1
ATOM 1343 C C . PRO A 1 173 ? -2.815 -7.295 -3.905 1.00 95.88 173 PRO A C 1
ATOM 1345 O O . PRO A 1 173 ? -3.401 -6.844 -2.918 1.00 95.88 173 PRO A O 1
ATOM 1348 N N . VAL A 1 174 ? -2.369 -8.546 -3.971 1.00 97.56 174 VAL A N 1
ATOM 1349 C CA . VAL A 1 174 ? -2.220 -9.450 -2.832 1.00 97.56 174 VAL A CA 1
ATOM 1350 C C . VAL A 1 174 ? -0.731 -9.600 -2.554 1.00 97.56 174 VAL A C 1
ATOM 1352 O O . VAL A 1 174 ? 0.004 -10.137 -3.384 1.00 97.56 174 VAL A O 1
ATOM 1355 N N . ALA A 1 175 ? -0.294 -9.128 -1.393 1.00 96.50 175 ALA A N 1
ATOM 1356 C CA . ALA A 1 175 ? 1.090 -9.176 -0.957 1.00 96.50 175 ALA A CA 1
ATOM 1357 C C . ALA A 1 175 ? 1.356 -10.390 -0.063 1.00 96.50 175 ALA A C 1
ATOM 1359 O O . ALA A 1 175 ? 0.571 -10.734 0.828 1.00 96.50 175 ALA A O 1
ATOM 1360 N N . TYR A 1 176 ? 2.520 -10.988 -0.273 1.00 94.81 176 TYR A N 1
ATOM 1361 C CA . TYR A 1 176 ? 3.084 -12.062 0.520 1.00 94.81 176 TYR A CA 1
ATOM 1362 C C . TYR A 1 176 ? 4.502 -11.701 0.951 1.00 94.81 176 TYR A C 1
ATOM 1364 O O . TYR A 1 176 ? 5.286 -11.159 0.169 1.00 94.81 176 TYR A O 1
ATOM 1372 N N . LYS A 1 177 ? 4.861 -12.073 2.176 1.00 93.38 177 LYS A N 1
ATOM 1373 C CA . LYS A 1 177 ? 6.239 -12.041 2.672 1.00 93.38 177 LYS A CA 1
ATOM 1374 C C . LYS A 1 177 ? 6.863 -13.421 2.567 1.00 93.38 177 LYS A C 1
ATOM 1376 O O . LYS A 1 177 ? 6.178 -14.433 2.712 1.00 93.38 177 LYS A O 1
ATOM 1381 N N . ILE A 1 178 ? 8.165 -13.459 2.318 1.00 90.88 178 ILE A N 1
ATOM 1382 C CA . ILE A 1 178 ? 8.952 -14.687 2.322 1.00 90.88 178 ILE A CA 1
ATOM 1383 C C . ILE A 1 178 ? 9.790 -14.690 3.598 1.00 90.88 178 ILE A C 1
ATOM 1385 O O . ILE A 1 178 ? 10.785 -13.980 3.710 1.00 90.88 178 ILE A O 1
ATOM 1389 N N . GLU A 1 179 ? 9.379 -15.502 4.567 1.00 85.81 179 GLU A N 1
ATOM 1390 C CA . GLU A 1 179 ? 10.048 -15.643 5.860 1.00 85.81 179 GLU A CA 1
ATOM 1391 C C . GLU A 1 179 ? 10.544 -17.078 6.020 1.00 85.81 179 GLU A C 1
ATOM 1393 O O . GLU A 1 179 ? 9.758 -18.023 5.962 1.00 85.81 179 GLU A O 1
ATOM 1398 N N . ALA A 1 180 ? 11.855 -17.264 6.205 1.00 83.44 180 ALA A N 1
ATOM 1399 C CA . ALA A 1 180 ? 12.475 -18.587 6.356 1.00 83.44 180 ALA A CA 1
ATOM 1400 C C . ALA A 1 180 ? 12.015 -19.599 5.277 1.00 83.44 180 ALA A C 1
ATOM 1402 O O . ALA A 1 180 ? 11.623 -20.726 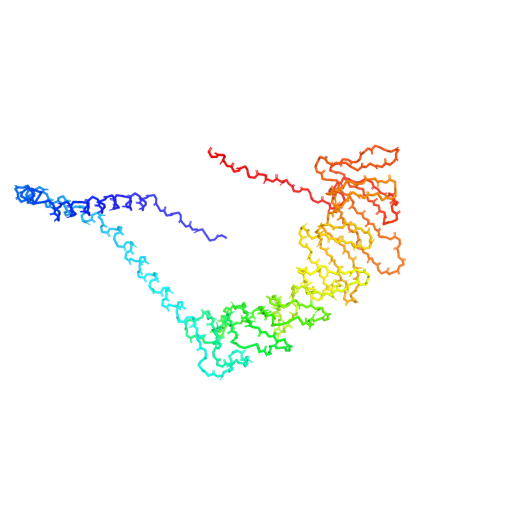5.587 1.00 83.44 180 ALA A O 1
ATOM 1403 N N . ALA A 1 181 ? 12.030 -19.162 4.010 1.00 82.06 181 ALA A N 1
ATOM 1404 C CA . ALA A 1 181 ? 11.574 -19.908 2.830 1.00 82.06 181 ALA A CA 1
ATOM 1405 C C . ALA A 1 181 ? 10.075 -20.284 2.808 1.00 82.06 181 ALA A C 1
ATOM 1407 O O . ALA A 1 181 ? 9.651 -21.089 1.978 1.00 82.06 181 ALA A O 1
ATOM 1408 N N . LYS A 1 182 ? 9.250 -19.695 3.681 1.00 87.81 182 LYS A N 1
ATOM 1409 C CA . LYS A 1 182 ? 7.790 -19.834 3.655 1.00 87.81 182 LYS A CA 1
ATOM 1410 C C . LYS A 1 182 ? 7.149 -18.573 3.102 1.00 87.81 182 LYS A C 1
ATOM 1412 O O . LYS A 1 182 ? 7.492 -17.469 3.509 1.00 87.81 182 LYS A O 1
ATOM 1417 N N . ILE A 1 183 ? 6.185 -18.761 2.207 1.00 88.88 183 ILE A N 1
ATOM 1418 C CA . ILE A 1 183 ? 5.337 -17.687 1.692 1.00 88.88 183 ILE A CA 1
ATOM 1419 C C . ILE A 1 183 ? 4.197 -17.482 2.690 1.00 88.88 183 ILE A C 1
ATOM 1421 O O . ILE A 1 183 ? 3.425 -18.406 2.951 1.00 88.88 183 ILE A O 1
ATOM 1425 N N . VAL A 1 184 ? 4.109 -16.285 3.258 1.00 91.56 184 VAL A N 1
ATOM 1426 C CA . VAL A 1 184 ? 3.126 -15.912 4.279 1.00 91.56 184 VAL A CA 1
ATOM 1427 C C . VAL A 1 184 ? 2.284 -14.762 3.744 1.00 91.56 184 VAL A C 1
ATOM 1429 O O . VAL A 1 184 ? 2.826 -13.794 3.215 1.00 91.56 184 VAL A O 1
ATOM 1432 N N . PHE A 1 185 ? 0.960 -14.880 3.850 1.00 92.81 185 PHE A N 1
ATOM 1433 C CA . PHE A 1 185 ? 0.042 -13.804 3.479 1.00 92.81 185 PHE A CA 1
ATOM 1434 C C . PHE A 1 185 ? 0.332 -12.554 4.316 1.00 92.81 185 PHE A C 1
ATOM 1436 O O . PHE A 1 185 ? 0.438 -12.646 5.538 1.00 92.81 185 PHE A O 1
ATOM 1443 N N . ASP A 1 186 ? 0.472 -11.405 3.654 1.00 94.44 186 ASP A N 1
ATOM 1444 C CA . ASP A 1 186 ? 0.797 -10.136 4.303 1.00 94.44 186 ASP A CA 1
ATOM 1445 C C . ASP A 1 186 ? -0.345 -9.129 4.179 1.00 94.44 186 ASP A C 1
ATOM 1447 O O . ASP A 1 186 ? -0.810 -8.609 5.187 1.00 94.44 186 ASP A O 1
ATOM 1451 N N . SER A 1 187 ? -0.839 -8.852 2.969 1.00 96.56 187 SER A N 1
ATOM 1452 C CA . SER A 1 187 ? -1.954 -7.912 2.802 1.00 96.56 187 SER A CA 1
ATOM 1453 C C . SER A 1 187 ? -2.739 -8.095 1.509 1.00 96.56 187 SER A C 1
ATOM 1455 O O . SER A 1 187 ? -2.254 -8.684 0.546 1.00 96.56 187 SER A O 1
ATOM 1457 N N . CYS A 1 188 ? -3.962 -7.567 1.477 1.00 97.25 188 CYS A N 1
ATOM 1458 C CA . CYS A 1 188 ? -4.686 -7.310 0.234 1.00 97.25 188 CYS A CA 1
ATOM 1459 C C . CYS A 1 188 ? -5.674 -6.153 0.393 1.00 97.25 188 CYS A C 1
ATOM 1461 O O . CYS A 1 188 ? -6.000 -5.751 1.511 1.00 97.25 188 CYS A O 1
ATOM 1463 N N . VAL A 1 189 ? -6.177 -5.625 -0.720 1.00 97.50 189 VAL A N 1
ATOM 1464 C CA . VAL A 1 189 ? -7.337 -4.724 -0.709 1.00 97.50 189 VAL A CA 1
ATOM 1465 C C . VAL A 1 189 ? -8.612 -5.558 -0.795 1.00 97.50 189 VAL A C 1
ATOM 1467 O O . VAL A 1 189 ? -8.730 -6.464 -1.623 1.00 97.50 189 VAL A O 1
ATOM 1470 N N . LEU A 1 190 ? -9.564 -5.278 0.089 1.00 97.44 190 LEU A N 1
ATOM 1471 C CA . LEU A 1 190 ? -10.802 -6.033 0.217 1.00 97.44 190 LEU A CA 1
ATOM 1472 C C . LEU A 1 190 ? -11.793 -5.679 -0.895 1.00 97.44 190 LEU A C 1
ATOM 1474 O O . LEU A 1 190 ? -12.086 -4.510 -1.157 1.00 97.44 190 LEU A O 1
ATOM 1478 N N . GLY A 1 191 ? -12.340 -6.723 -1.516 1.00 95.62 191 GLY A N 1
ATOM 1479 C CA . GLY A 1 191 ? -13.451 -6.634 -2.456 1.00 95.62 191 GLY A CA 1
ATOM 1480 C C . GLY A 1 191 ? -14.798 -6.432 -1.756 1.00 95.62 191 GLY A C 1
ATOM 1481 O O . GLY A 1 191 ? -14.889 -6.319 -0.528 1.00 95.62 191 GLY A O 1
ATOM 1482 N N . ALA A 1 192 ? -15.868 -6.414 -2.550 1.00 88.94 192 ALA A N 1
ATOM 1483 C CA . ALA A 1 192 ? -17.231 -6.315 -2.034 1.00 88.94 192 ALA A CA 1
ATOM 1484 C C . ALA A 1 192 ? -17.633 -7.584 -1.251 1.00 88.94 192 ALA A C 1
ATOM 1486 O O . ALA A 1 192 ? -17.113 -8.664 -1.495 1.00 88.94 192 ALA A O 1
ATOM 1487 N N . ALA A 1 193 ? -18.594 -7.481 -0.330 1.00 86.19 193 ALA A N 1
ATOM 1488 C CA . ALA A 1 193 ? -19.152 -8.614 0.429 1.00 86.19 193 ALA A CA 1
ATOM 1489 C C . ALA A 1 193 ? -18.256 -9.243 1.518 1.00 86.19 193 ALA A C 1
ATOM 1491 O O . ALA A 1 193 ? -18.545 -10.343 2.002 1.00 86.19 193 ALA A O 1
ATOM 1492 N N . ASN A 1 194 ? -17.213 -8.546 1.974 1.00 95.50 194 ASN A N 1
ATOM 1493 C CA . ASN A 1 194 ? -16.574 -8.903 3.238 1.00 95.50 194 ASN A CA 1
ATOM 1494 C C . ASN A 1 194 ? -17.450 -8.443 4.409 1.00 95.50 194 ASN A C 1
ATOM 1496 O O . ASN A 1 194 ? -17.828 -7.275 4.499 1.00 95.50 194 ASN A O 1
ATOM 1500 N N . ARG A 1 195 ? -17.771 -9.368 5.316 1.00 93.38 195 ARG A N 1
ATOM 1501 C CA . ARG A 1 195 ? -18.556 -9.088 6.519 1.00 93.38 195 ARG A CA 1
ATOM 1502 C C . ARG A 1 195 ? -17.819 -9.598 7.743 1.00 93.38 195 ARG A C 1
ATOM 1504 O O . ARG A 1 195 ? -17.324 -10.724 7.736 1.00 93.38 195 ARG A O 1
ATOM 1511 N N . LEU A 1 196 ? -17.795 -8.783 8.787 1.00 91.50 196 LEU A N 1
ATOM 1512 C CA . LEU A 1 196 ? -17.295 -9.144 10.104 1.00 91.50 196 LEU A CA 1
ATOM 1513 C C . LEU A 1 196 ? -18.459 -9.030 11.083 1.00 91.50 196 LEU A C 1
ATOM 1515 O O . LEU A 1 196 ? -18.975 -7.939 11.309 1.00 91.50 196 LEU A O 1
ATOM 1519 N N . GLU A 1 197 ? -18.924 -10.160 11.612 1.00 88.56 197 GLU A N 1
ATOM 1520 C CA . GLU A 1 197 ? -20.137 -10.217 12.439 1.00 88.56 197 GLU A CA 1
ATOM 1521 C C . GLU A 1 197 ? -21.338 -9.535 11.738 1.00 88.56 197 GLU A C 1
ATOM 1523 O O . GLU A 1 197 ? -21.801 -10.026 10.703 1.00 88.56 197 GLU A O 1
ATOM 1528 N N . ASN A 1 198 ? -21.819 -8.405 12.276 1.00 86.75 198 ASN A N 1
ATOM 1529 C CA . ASN A 1 198 ? -22.921 -7.593 11.741 1.00 86.75 198 ASN A CA 1
ATOM 1530 C C . ASN A 1 198 ? -22.449 -6.336 10.983 1.00 86.75 198 ASN A C 1
ATOM 1532 O O . ASN A 1 198 ? -23.262 -5.470 10.669 1.00 86.75 198 ASN A O 1
ATOM 1536 N N . TRP A 1 199 ? -21.149 -6.207 10.719 1.00 92.69 199 TRP A N 1
ATOM 1537 C CA . TRP A 1 199 ? -20.559 -5.080 10.005 1.00 92.69 199 TRP A CA 1
ATOM 1538 C C . TRP A 1 199 ? -20.157 -5.481 8.589 1.00 92.69 199 TRP A C 1
ATOM 1540 O O . TRP A 1 199 ? -19.379 -6.417 8.391 1.00 92.69 199 TRP A O 1
ATOM 1550 N N . GLU A 1 200 ? -20.674 -4.759 7.601 1.00 94.31 200 GLU A N 1
ATOM 1551 C CA . GLU A 1 200 ? -20.210 -4.853 6.220 1.00 94.31 200 GLU A CA 1
ATOM 1552 C C . GLU A 1 200 ? -18.978 -3.971 6.041 1.00 94.31 200 GLU A C 1
ATOM 1554 O O . GLU A 1 200 ? -19.021 -2.758 6.261 1.00 94.31 200 GLU A O 1
ATOM 1559 N N . ILE A 1 201 ? -17.867 -4.597 5.659 1.00 95.75 201 ILE A N 1
ATOM 1560 C CA . ILE A 1 201 ? -16.603 -3.898 5.469 1.00 95.75 201 ILE A CA 1
ATOM 1561 C C . ILE A 1 201 ? -16.682 -3.121 4.150 1.00 95.75 201 ILE A C 1
ATOM 1563 O O . ILE A 1 201 ? -16.984 -3.727 3.117 1.00 95.75 201 ILE A O 1
ATOM 1567 N N . PRO A 1 202 ? -16.397 -1.806 4.153 1.00 95.06 202 PRO A N 1
ATOM 1568 C CA . PRO A 1 202 ? -16.344 -1.021 2.927 1.00 95.06 202 PRO A CA 1
ATOM 1569 C C . PRO A 1 202 ? -15.363 -1.611 1.907 1.00 95.06 202 PRO A C 1
ATOM 1571 O O . PRO A 1 202 ? -14.247 -2.005 2.253 1.00 95.06 202 PRO A O 1
ATOM 1574 N N . VAL A 1 203 ? -15.775 -1.641 0.639 1.00 94.31 203 VAL A N 1
ATOM 1575 C CA . VAL A 1 203 ? -14.893 -2.014 -0.476 1.00 94.31 203 VAL A CA 1
ATOM 1576 C C . VAL A 1 203 ? -13.699 -1.061 -0.541 1.00 94.31 203 VAL A C 1
ATOM 1578 O O . VAL A 1 203 ? -13.834 0.125 -0.246 1.00 94.31 203 VAL A O 1
ATOM 1581 N N . GLY A 1 204 ? -12.527 -1.575 -0.911 1.00 94.69 204 GLY A N 1
ATOM 1582 C CA . GLY A 1 204 ? -11.300 -0.777 -0.963 1.00 94.69 204 GLY A CA 1
ATOM 1583 C C . GLY A 1 204 ? -10.571 -0.662 0.380 1.00 94.69 204 GLY A C 1
ATOM 1584 O O . GLY A 1 204 ? -9.470 -0.119 0.428 1.00 94.69 204 GLY A O 1
ATOM 1585 N N . ALA A 1 205 ? -11.127 -1.199 1.472 1.00 97.12 205 ALA A N 1
ATOM 1586 C CA . ALA A 1 205 ? -10.406 -1.276 2.736 1.00 97.12 205 ALA A CA 1
ATOM 1587 C C . ALA A 1 205 ? -9.175 -2.185 2.605 1.00 97.12 205 ALA A C 1
ATOM 1589 O O . ALA A 1 205 ? -9.244 -3.270 2.027 1.00 97.12 205 ALA A O 1
ATOM 1590 N N . LYS A 1 206 ? -8.041 -1.768 3.171 1.00 97.38 206 LYS A N 1
ATOM 1591 C CA . LYS A 1 206 ? -6.805 -2.559 3.135 1.00 97.38 206 LYS A CA 1
ATOM 1592 C C . LYS A 1 206 ? -6.762 -3.511 4.324 1.00 97.38 206 LYS A C 1
ATOM 1594 O O . LYS A 1 206 ? -6.875 -3.081 5.465 1.00 97.38 206 LYS A O 1
ATOM 1599 N N . LEU A 1 207 ? -6.561 -4.794 4.069 1.00 97.19 207 LEU A N 1
ATOM 1600 C CA . LEU A 1 207 ? -6.336 -5.819 5.080 1.00 97.19 207 LEU A CA 1
ATOM 1601 C C . LEU A 1 207 ? -4.834 -6.065 5.231 1.00 97.19 207 LEU A C 1
ATOM 1603 O O . LEU A 1 207 ? -4.150 -6.277 4.236 1.00 97.19 207 LEU A O 1
ATOM 1607 N N . LEU A 1 208 ? -4.335 -6.085 6.463 1.00 96.12 208 LEU A N 1
ATOM 1608 C CA . LEU A 1 208 ? -2.972 -6.489 6.814 1.00 96.12 208 LEU A CA 1
ATOM 1609 C C . LEU A 1 208 ? -3.035 -7.664 7.791 1.00 96.12 208 LEU A C 1
ATOM 1611 O O . LEU A 1 208 ? -3.744 -7.591 8.795 1.00 96.12 208 LEU A O 1
ATOM 1615 N N . ALA A 1 209 ? -2.297 -8.727 7.517 1.00 93.69 209 ALA A N 1
ATOM 1616 C CA . ALA A 1 209 ? -2.140 -9.864 8.407 1.00 93.69 209 ALA A CA 1
ATOM 1617 C C . ALA A 1 209 ? -1.017 -9.611 9.421 1.00 93.69 209 ALA A C 1
ATOM 1619 O O . ALA A 1 209 ? 0.024 -9.040 9.098 1.00 93.69 209 ALA A O 1
ATOM 1620 N N . HIS A 1 210 ? -1.208 -10.084 10.652 1.00 87.25 210 HIS A N 1
ATOM 1621 C CA . HIS A 1 210 ? -0.175 -10.069 11.690 1.00 87.25 210 HIS A CA 1
ATOM 1622 C C . HIS A 1 210 ? 0.242 -11.499 12.014 1.00 87.25 210 HIS A C 1
ATOM 1624 O O . HIS A 1 210 ? -0.174 -12.089 13.018 1.00 87.25 210 HIS A O 1
ATOM 1630 N N . ALA A 1 211 ? 1.064 -12.073 11.134 1.00 65.75 211 ALA A N 1
ATOM 1631 C CA . ALA A 1 211 ? 1.580 -13.424 11.301 1.00 65.75 211 ALA A CA 1
ATOM 1632 C C . ALA A 1 211 ? 2.244 -13.595 12.682 1.00 65.75 211 ALA A C 1
ATOM 1634 O O . ALA A 1 211 ? 3.057 -12.783 13.116 1.00 65.75 211 ALA A O 1
ATOM 1635 N N . GLY A 1 212 ? 1.861 -14.647 13.410 1.00 60.06 212 GLY A N 1
ATOM 1636 C CA . GLY A 1 212 ? 2.460 -14.981 14.707 1.00 60.06 212 GLY A CA 1
ATOM 1637 C C . GLY A 1 212 ? 1.937 -14.205 15.924 1.00 60.06 212 GLY A C 1
ATOM 1638 O O . GLY A 1 212 ? 2.236 -14.616 17.042 1.00 60.06 212 GLY A O 1
ATOM 1639 N N . SER A 1 213 ? 1.092 -13.178 15.765 1.00 61.91 213 SER A N 1
ATOM 1640 C CA . SER A 1 213 ? 0.518 -12.422 16.897 1.00 61.91 213 SER A CA 1
ATOM 1641 C C . SER A 1 213 ? -0.892 -12.906 17.284 1.00 61.91 213 SER A C 1
ATOM 1643 O O . SER A 1 213 ? -1.544 -13.589 16.493 1.00 61.91 213 SER A O 1
ATOM 1645 N N . SER A 1 214 ? -1.378 -12.596 18.494 1.00 61.97 214 SER A N 1
ATOM 1646 C CA . SER A 1 214 ? -2.777 -12.868 18.891 1.00 61.97 214 SER A CA 1
ATOM 1647 C C . SER A 1 214 ? -3.787 -12.055 18.072 1.00 61.97 214 SER A C 1
ATOM 1649 O O . SER A 1 214 ? -4.926 -12.486 17.905 1.00 61.97 214 SER A O 1
ATOM 1651 N N . ARG A 1 215 ? -3.358 -10.915 17.514 1.00 68.88 215 ARG A N 1
ATOM 1652 C CA . ARG A 1 215 ? -4.102 -10.182 16.488 1.00 68.88 215 ARG A CA 1
ATOM 1653 C C . ARG A 1 215 ? -3.986 -10.961 15.180 1.00 68.88 215 ARG A C 1
ATOM 1655 O O . ARG A 1 215 ? -2.880 -11.268 14.742 1.00 68.88 215 ARG A O 1
ATOM 1662 N N . GLY A 1 216 ? -5.119 -11.327 14.590 1.00 87.44 216 GLY A N 1
ATOM 1663 C CA . GLY A 1 216 ? -5.145 -12.009 13.298 1.00 87.44 216 GLY A CA 1
ATOM 1664 C C . GLY A 1 216 ? -4.855 -11.017 12.181 1.00 87.44 216 GLY A C 1
ATOM 1665 O O . GLY A 1 216 ? -3.873 -11.155 11.452 1.00 87.44 216 GLY A O 1
ATOM 1666 N N . TRP A 1 217 ? -5.671 -9.963 12.109 1.00 93.62 217 TRP A N 1
ATOM 1667 C CA . TRP A 1 217 ? -5.628 -8.985 11.026 1.00 93.62 217 TRP A CA 1
ATOM 1668 C C . TRP A 1 217 ? -5.878 -7.551 11.512 1.00 93.62 217 TRP A C 1
ATOM 1670 O O . TRP A 1 217 ? -6.365 -7.302 12.617 1.00 93.62 217 TRP A O 1
ATOM 1680 N N . THR A 1 218 ? -5.546 -6.578 10.671 1.00 95.50 218 THR A N 1
ATOM 1681 C CA . THR A 1 218 ? -5.970 -5.182 10.805 1.00 95.50 218 THR A CA 1
ATOM 1682 C C . THR A 1 218 ? -6.586 -4.714 9.499 1.00 95.50 218 THR A C 1
ATOM 1684 O O . THR A 1 218 ? -5.975 -4.849 8.442 1.00 95.50 218 THR A O 1
ATOM 1687 N N . ILE A 1 219 ? -7.788 -4.152 9.582 1.00 96.69 219 ILE A N 1
ATOM 1688 C CA . ILE A 1 219 ? -8.485 -3.529 8.460 1.00 96.69 219 ILE A CA 1
ATOM 1689 C C . ILE A 1 219 ? -8.276 -2.020 8.561 1.00 96.69 219 ILE A C 1
ATOM 1691 O O . ILE A 1 219 ? -8.626 -1.401 9.564 1.00 96.69 219 ILE A O 1
ATOM 1695 N N . PHE A 1 220 ? -7.707 -1.432 7.518 1.00 97.31 220 PHE A N 1
ATOM 1696 C CA . PHE A 1 220 ? -7.484 -0.003 7.375 1.00 97.31 220 PHE A CA 1
ATOM 1697 C C . PHE A 1 220 ? -8.572 0.575 6.476 1.00 97.31 220 PHE A C 1
ATOM 1699 O O . PHE A 1 220 ? -8.693 0.201 5.307 1.00 97.31 220 PHE A O 1
ATOM 1706 N N . LEU A 1 221 ? -9.351 1.495 7.031 1.00 96.88 221 LEU A N 1
ATOM 1707 C CA . LEU A 1 221 ? -10.309 2.307 6.294 1.00 96.88 221 LEU A CA 1
ATOM 1708 C C . LEU A 1 221 ? -9.650 3.638 5.944 1.00 96.88 221 LEU A C 1
ATOM 1710 O O . LEU A 1 221 ? -9.007 4.250 6.803 1.00 96.88 221 LEU A O 1
ATOM 1714 N N . ALA A 1 222 ? -9.821 4.090 4.703 1.00 94.81 222 ALA A N 1
ATOM 1715 C CA . ALA A 1 222 ? -9.296 5.380 4.278 1.00 94.81 222 ALA A CA 1
ATOM 1716 C C . ALA A 1 222 ? -9.952 6.533 5.075 1.00 94.81 222 ALA A C 1
ATOM 1718 O O . ALA A 1 222 ? -11.091 6.378 5.530 1.00 94.81 222 ALA A O 1
ATOM 1719 N N . PRO A 1 223 ? -9.272 7.679 5.272 1.00 93.31 223 PRO A N 1
ATOM 1720 C CA . PRO A 1 223 ? -9.761 8.782 6.113 1.00 93.31 223 PRO A CA 1
ATOM 1721 C C . PRO A 1 223 ? -11.147 9.330 5.734 1.00 93.31 223 PRO A C 1
ATOM 1723 O O . PRO A 1 223 ? -11.875 9.845 6.574 1.00 93.31 223 PRO A O 1
ATOM 1726 N N . GLU A 1 224 ? -11.534 9.226 4.471 1.00 93.31 224 GLU A N 1
ATOM 1727 C CA . GLU A 1 224 ? -12.824 9.648 3.925 1.00 93.31 224 GLU A CA 1
ATOM 1728 C C . GLU A 1 224 ? -13.909 8.563 4.005 1.00 93.31 224 GLU A C 1
ATOM 1730 O O . GLU A 1 224 ? -15.090 8.840 3.794 1.00 93.31 224 GLU A O 1
ATOM 1735 N N . THR A 1 225 ? -13.531 7.326 4.331 1.00 95.25 225 THR A N 1
ATOM 1736 C CA . THR A 1 225 ? -14.460 6.197 4.400 1.00 95.25 225 THR A CA 1
ATOM 1737 C C . THR A 1 225 ? -15.315 6.301 5.653 1.00 95.25 225 THR A C 1
ATOM 1739 O O . THR A 1 225 ? -14.815 6.189 6.774 1.00 95.25 225 THR A O 1
ATOM 1742 N N . MET A 1 226 ? -16.622 6.462 5.460 1.00 94.50 226 MET A N 1
ATOM 1743 C CA . MET A 1 226 ? -17.611 6.444 6.534 1.00 94.50 226 MET A CA 1
ATOM 1744 C C . MET A 1 226 ? -18.199 5.045 6.698 1.00 94.50 226 MET A C 1
ATOM 1746 O O . MET A 1 226 ? -18.523 4.368 5.722 1.00 94.50 226 MET A O 1
ATOM 1750 N N . THR A 1 227 ? -18.367 4.607 7.939 1.00 94.25 227 THR A N 1
ATOM 1751 C CA . THR A 1 227 ? -18.981 3.320 8.251 1.00 94.25 227 THR A CA 1
ATOM 1752 C C . THR A 1 227 ? -19.612 3.324 9.642 1.00 94.25 227 THR A C 1
ATOM 1754 O O . THR A 1 227 ? -19.440 4.258 10.422 1.00 94.25 227 THR A O 1
ATOM 1757 N N . THR A 1 228 ? -20.368 2.279 9.971 1.00 93.19 228 THR A N 1
ATOM 1758 C CA . THR A 1 228 ? -20.939 2.097 11.309 1.00 93.19 228 THR A CA 1
ATOM 1759 C C . THR A 1 228 ? -20.435 0.795 11.909 1.00 93.19 228 THR A C 1
ATOM 1761 O O . THR A 1 228 ? -20.793 -0.284 11.443 1.00 93.19 228 THR A O 1
ATOM 1764 N N . VAL A 1 229 ? -19.631 0.891 12.968 1.00 89.62 229 VAL A N 1
ATOM 1765 C CA . VAL A 1 229 ? -19.068 -0.269 13.675 1.00 89.62 229 VAL A CA 1
ATOM 1766 C C . VAL A 1 229 ? -19.690 -0.343 15.062 1.00 89.62 229 VAL A C 1
ATOM 1768 O O . VAL A 1 229 ? -19.570 0.595 15.845 1.00 89.62 229 VAL A O 1
ATOM 1771 N N . ARG A 1 230 ? -20.393 -1.443 15.366 1.00 86.00 230 ARG A N 1
ATOM 1772 C CA . ARG A 1 230 ? -21.126 -1.640 16.638 1.00 86.00 230 ARG A CA 1
ATOM 1773 C C . ARG A 1 230 ? -22.017 -0.438 17.023 1.00 86.00 230 ARG A C 1
ATOM 1775 O O . ARG A 1 230 ? -22.122 -0.082 18.190 1.00 86.00 230 ARG A O 1
ATOM 1782 N N . GLY A 1 231 ? -22.649 0.194 16.030 1.00 87.69 231 GLY A N 1
ATOM 1783 C CA . GLY A 1 231 ? -23.525 1.359 16.219 1.00 87.69 231 GLY A CA 1
ATOM 1784 C C . GLY A 1 231 ? -22.809 2.710 16.344 1.00 87.69 231 GLY A C 1
ATOM 1785 O O . GLY A 1 231 ? -23.479 3.733 16.453 1.00 87.69 231 GLY A O 1
ATOM 1786 N N . LEU A 1 232 ? -21.474 2.742 16.299 1.00 91.94 232 LEU A N 1
ATOM 1787 C CA . LEU A 1 232 ? -20.692 3.977 16.315 1.00 91.94 232 LEU A CA 1
ATOM 1788 C C . LEU A 1 232 ? -20.472 4.478 14.878 1.00 91.94 232 LEU A C 1
ATOM 1790 O O . LEU A 1 232 ? -19.962 3.708 14.058 1.00 91.94 232 LEU A O 1
ATOM 1794 N N . PRO A 1 233 ? -20.823 5.738 14.558 1.00 95.69 233 PRO A N 1
ATOM 1795 C CA . PRO A 1 233 ? -20.583 6.318 13.240 1.00 95.69 233 PRO A CA 1
ATOM 1796 C C . PRO A 1 233 ? -19.111 6.726 13.120 1.00 95.69 233 PRO A C 1
ATOM 1798 O O . PRO A 1 233 ? -18.702 7.760 13.649 1.00 95.69 233 PRO A O 1
ATOM 1801 N N . LEU A 1 234 ? -18.308 5.906 12.444 1.00 95.88 234 LEU A N 1
ATOM 1802 C CA . LEU A 1 234 ? -16.868 6.105 12.293 1.00 95.88 23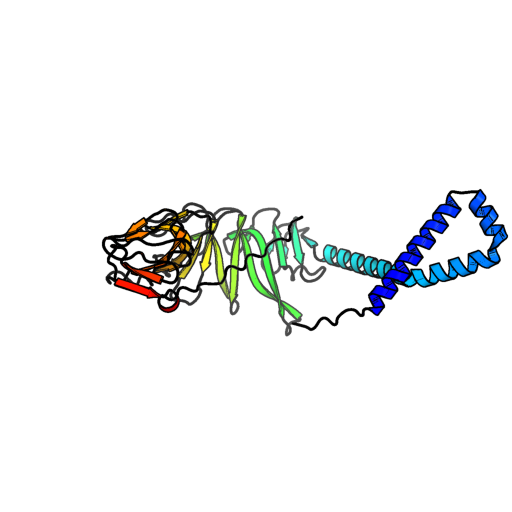4 LEU A CA 1
ATOM 1803 C C . LEU A 1 234 ? -16.527 6.638 10.898 1.00 95.88 234 LEU A C 1
ATOM 1805 O O . LEU A 1 234 ? -17.133 6.246 9.902 1.00 95.88 234 LEU A O 1
ATOM 1809 N N . GLN A 1 235 ? -15.526 7.506 10.835 1.00 96.44 235 GLN A N 1
ATOM 1810 C CA . GLN A 1 235 ? -14.886 7.998 9.625 1.00 96.44 235 GLN A CA 1
ATOM 1811 C C . GLN A 1 235 ? -13.383 7.760 9.743 1.00 96.44 235 GLN A C 1
ATOM 1813 O O . GLN A 1 235 ? -12.755 8.292 10.664 1.00 96.44 235 GLN A O 1
ATOM 1818 N N . GLY A 1 236 ? -12.830 6.975 8.815 1.00 95.06 236 GLY A N 1
ATOM 1819 C CA . GLY A 1 236 ? -11.479 6.435 8.937 1.00 95.06 236 GLY A CA 1
ATOM 1820 C C . GLY A 1 236 ? -11.348 5.545 10.178 1.00 95.06 236 GLY A C 1
ATOM 1821 O O . GLY A 1 236 ? -11.955 5.789 11.219 1.00 95.06 236 GLY A O 1
ATOM 1822 N N . ALA A 1 237 ? -10.601 4.453 10.083 1.00 95.31 237 ALA A N 1
ATOM 1823 C CA . ALA A 1 237 ? -10.306 3.626 11.249 1.00 95.31 237 ALA A CA 1
ATOM 1824 C C . ALA A 1 237 ? -9.228 2.599 10.931 1.00 95.31 237 ALA A C 1
ATOM 1826 O O . ALA A 1 237 ? -9.112 2.117 9.802 1.00 95.31 237 ALA A O 1
ATOM 1827 N N . ARG A 1 238 ? -8.525 2.169 11.975 1.00 94.94 238 ARG A N 1
ATOM 1828 C CA . ARG A 1 238 ? -7.836 0.881 12.003 1.00 94.94 238 ARG A CA 1
ATOM 1829 C C . ARG A 1 238 ? -8.621 -0.058 12.896 1.00 94.94 238 ARG A C 1
ATOM 1831 O O . ARG A 1 238 ? -8.700 0.179 14.097 1.00 94.94 238 ARG A O 1
ATOM 1838 N N . ILE A 1 239 ? -9.198 -1.098 12.313 1.00 94.00 239 ILE A N 1
ATOM 1839 C CA . ILE A 1 239 ? -9.973 -2.115 13.022 1.00 94.00 239 ILE A CA 1
ATOM 1840 C C . ILE A 1 239 ? -9.082 -3.334 13.238 1.00 94.00 239 ILE A C 1
ATOM 1842 O O . ILE A 1 239 ? -8.642 -3.949 12.266 1.00 94.00 239 ILE A O 1
ATOM 1846 N N . ALA A 1 240 ? -8.818 -3.703 14.488 1.00 92.31 240 ALA A N 1
ATOM 1847 C CA . ALA A 1 240 ? -8.153 -4.958 14.801 1.00 92.31 240 ALA A CA 1
ATOM 1848 C C . ALA A 1 240 ? -9.163 -6.108 14.817 1.00 92.31 240 ALA A C 1
ATOM 1850 O O . ALA A 1 240 ? -10.257 -6.005 15.380 1.00 92.31 240 ALA A O 1
ATOM 1851 N N . VAL A 1 241 ? -8.755 -7.221 14.219 1.00 91.56 241 VAL A N 1
ATOM 1852 C CA . VAL A 1 241 ? -9.536 -8.450 14.107 1.00 91.56 241 VAL A CA 1
ATOM 1853 C C . VAL A 1 241 ? -8.699 -9.590 14.679 1.00 91.56 241 VAL A C 1
ATOM 1855 O O . VAL A 1 241 ? -7.509 -9.712 14.370 1.00 91.56 241 VAL A O 1
ATOM 1858 N N . ASP A 1 242 ? -9.290 -10.410 15.542 1.00 88.50 242 ASP A N 1
ATOM 1859 C CA . ASP A 1 242 ? -8.614 -11.595 16.076 1.00 88.50 242 ASP A CA 1
ATOM 1860 C C . ASP A 1 242 ? -8.505 -12.710 15.019 1.00 88.50 242 ASP A C 1
ATOM 1862 O O . ASP A 1 242 ? -8.992 -12.569 13.901 1.00 88.50 242 ASP A O 1
ATOM 1866 N N . ARG A 1 243 ? -7.851 -13.829 15.351 1.00 86.81 243 ARG A N 1
ATOM 1867 C CA . ARG A 1 243 ? -7.684 -14.963 14.421 1.00 86.81 243 ARG A CA 1
ATOM 1868 C C . ARG A 1 243 ? -8.979 -15.714 14.104 1.00 86.81 243 ARG A C 1
ATOM 1870 O O . ARG A 1 243 ? -9.051 -16.377 13.071 1.00 86.81 243 ARG A O 1
ATOM 1877 N N . ASP A 1 244 ? -9.989 -15.595 14.957 1.00 86.94 244 ASP A N 1
ATOM 1878 C CA . ASP A 1 244 ? -11.291 -16.238 14.779 1.00 86.94 244 ASP A CA 1
ATOM 1879 C C . ASP A 1 244 ? -12.253 -15.371 13.946 1.00 86.94 244 ASP A C 1
ATOM 1881 O O . ASP A 1 244 ? -13.369 -15.797 13.645 1.00 86.94 244 ASP A O 1
ATOM 1885 N N . ARG A 1 245 ? -11.786 -14.199 13.486 1.00 88.69 245 ARG A N 1
ATOM 1886 C CA . ARG A 1 245 ? -12.559 -13.182 12.762 1.00 88.69 245 ARG A CA 1
ATOM 1887 C C . ARG A 1 245 ? -13.674 -12.588 13.619 1.00 88.69 245 ARG A C 1
ATOM 1889 O O . ARG A 1 245 ? -14.802 -12.433 13.155 1.00 88.69 245 ARG A O 1
ATOM 1896 N N . HIS A 1 246 ? -13.326 -12.193 14.836 1.00 88.62 246 HIS A N 1
ATOM 1897 C CA . HIS A 1 246 ? -14.134 -11.309 15.667 1.00 88.62 246 HIS A CA 1
ATOM 1898 C C . HIS A 1 246 ? -13.482 -9.939 15.812 1.00 88.62 246 HIS A C 1
ATOM 1900 O O . HIS A 1 246 ? -12.264 -9.768 15.672 1.00 88.62 246 HIS A O 1
ATOM 1906 N N . PHE A 1 247 ? -14.313 -8.942 16.096 1.00 87.81 247 PHE A N 1
ATOM 1907 C CA . PHE A 1 247 ? -13.834 -7.606 16.417 1.00 87.81 247 PHE A CA 1
ATOM 1908 C C . PHE A 1 247 ? -13.010 -7.607 17.709 1.00 87.81 247 PHE A C 1
ATOM 1910 O O . PHE A 1 247 ? -13.515 -7.979 18.764 1.00 87.81 247 PHE A O 1
ATOM 1917 N N . ALA A 1 248 ? -11.770 -7.114 17.638 1.00 86.62 248 ALA A N 1
ATOM 1918 C CA . ALA A 1 248 ? -10.883 -7.008 18.797 1.00 86.62 248 ALA A CA 1
ATOM 1919 C C . ALA A 1 248 ? -10.765 -5.568 19.312 1.00 86.62 248 ALA A C 1
ATOM 1921 O O . ALA A 1 248 ? -10.950 -5.316 20.496 1.00 86.62 248 ALA A O 1
ATOM 1922 N N . ASP A 1 249 ? -10.491 -4.593 18.445 1.00 88.38 249 ASP A N 1
ATOM 1923 C CA . ASP A 1 249 ? -10.476 -3.173 18.812 1.00 88.38 249 ASP A CA 1
ATOM 1924 C C . ASP A 1 249 ? -10.603 -2.269 17.577 1.00 88.38 249 ASP A C 1
ATOM 1926 O O . ASP A 1 249 ? -10.616 -2.740 16.437 1.00 88.38 249 ASP A O 1
ATOM 1930 N N . PHE A 1 250 ? -10.718 -0.960 17.799 1.00 91.81 250 PHE A N 1
ATOM 1931 C CA . PHE A 1 250 ? -10.412 0.028 16.778 1.00 91.81 250 PHE A CA 1
ATOM 1932 C C . PHE A 1 250 ? -9.629 1.210 17.338 1.00 91.81 250 PHE A C 1
ATOM 1934 O O . PHE A 1 250 ? -9.770 1.621 18.494 1.00 91.81 250 PHE A O 1
ATOM 1941 N N . SER A 1 251 ? -8.833 1.810 16.465 1.00 90.94 251 SER A N 1
ATOM 1942 C CA . SER A 1 251 ? -8.011 2.977 16.755 1.00 90.94 251 SER A CA 1
ATOM 1943 C C . SER A 1 251 ? -7.976 3.931 15.566 1.00 90.94 251 SER A C 1
ATOM 1945 O O . SER A 1 251 ? -8.459 3.605 14.481 1.00 90.94 251 SER A O 1
ATOM 1947 N N . GLU A 1 252 ? -7.416 5.122 15.796 1.00 89.38 252 GLU A N 1
ATOM 1948 C CA . GLU A 1 252 ? -7.245 6.162 14.769 1.00 89.38 252 GLU A CA 1
ATOM 1949 C C . GLU A 1 252 ? -8.547 6.501 14.021 1.00 89.38 252 GLU A C 1
ATOM 1951 O O . GLU A 1 252 ? -8.523 6.812 12.835 1.00 89.38 252 GLU A O 1
ATOM 1956 N N . ALA A 1 253 ? -9.686 6.429 14.716 1.00 94.44 253 ALA A N 1
ATOM 1957 C CA . ALA A 1 253 ? -10.990 6.726 14.146 1.00 94.44 253 ALA A CA 1
ATOM 1958 C C . ALA A 1 253 ? -11.505 8.095 14.587 1.00 94.44 253 ALA A C 1
ATOM 1960 O O . ALA A 1 253 ? -11.132 8.640 15.634 1.00 94.44 253 ALA A O 1
ATOM 1961 N N . VAL A 1 254 ? -12.409 8.637 13.781 1.00 95.88 254 VAL A N 1
ATOM 1962 C CA . VAL A 1 254 ? -13.091 9.903 14.039 1.00 95.88 254 VAL A CA 1
ATOM 1963 C C . VAL A 1 254 ? -14.599 9.688 13.954 1.00 95.88 254 VAL A C 1
ATOM 1965 O O . VAL A 1 254 ? -15.067 8.838 13.205 1.00 95.88 254 VAL A O 1
ATOM 1968 N N . LEU A 1 255 ? -15.383 10.433 14.731 1.00 97.12 255 LEU A N 1
ATOM 1969 C CA . LEU A 1 255 ? -16.837 10.409 14.600 1.00 97.12 255 LEU A CA 1
ATOM 1970 C C . LEU A 1 255 ? -17.274 11.074 13.289 1.00 97.12 255 LEU A C 1
ATOM 1972 O O . LEU A 1 255 ? -17.074 12.277 13.113 1.00 97.12 255 LEU A O 1
ATOM 1976 N N . ALA A 1 256 ? -17.919 10.308 12.407 1.00 96.62 256 ALA A N 1
ATOM 1977 C CA . ALA A 1 256 ? -18.426 10.805 11.124 1.00 96.62 256 ALA A CA 1
ATOM 1978 C C . ALA A 1 256 ? -19.551 11.839 11.307 1.00 96.62 256 ALA A C 1
ATOM 1980 O O . ALA A 1 256 ? -19.674 12.800 10.551 1.00 96.62 256 ALA A O 1
ATOM 1981 N N . THR A 1 257 ? -20.374 11.654 12.339 1.00 96.69 257 THR A N 1
ATOM 1982 C CA . THR A 1 257 ? -21.479 12.548 12.701 1.00 96.69 257 THR A CA 1
ATOM 1983 C C . THR A 1 257 ? -21.444 12.855 14.192 1.00 96.69 257 THR A C 1
ATOM 1985 O O . THR A 1 257 ? -20.792 12.157 14.966 1.00 96.69 257 THR A O 1
ATOM 1988 N N . GLY A 1 258 ? -22.183 13.883 14.619 1.00 95.44 258 GLY A N 1
ATOM 1989 C CA . GLY A 1 258 ? -22.394 14.115 16.047 1.00 95.44 258 GLY A CA 1
ATOM 1990 C C . GLY A 1 258 ? -23.002 12.881 16.718 1.00 95.44 258 GLY A C 1
ATOM 1991 O O . GLY A 1 258 ? -23.865 12.218 16.140 1.00 95.44 258 GLY A O 1
ATOM 1992 N N . LEU A 1 259 ? -22.541 12.574 17.929 1.00 96.06 259 LEU A N 1
ATOM 1993 C CA . LEU A 1 259 ? -22.959 11.403 18.694 1.00 96.06 259 LEU A CA 1
ATOM 1994 C C . LEU A 1 259 ? -23.353 11.828 20.103 1.00 96.06 259 LEU A C 1
ATOM 1996 O O . LEU A 1 259 ? -22.584 12.487 20.802 1.00 96.06 259 LEU A O 1
ATOM 2000 N N . ARG A 1 260 ? -24.535 11.404 20.546 1.00 95.44 260 ARG A N 1
ATOM 2001 C CA . ARG A 1 260 ? -24.916 11.467 21.955 1.00 95.44 260 ARG A CA 1
ATOM 2002 C C . ARG A 1 260 ? -24.734 10.086 22.567 1.00 95.44 260 ARG A C 1
ATOM 2004 O O . ARG A 1 260 ? -25.414 9.146 22.166 1.00 95.44 260 ARG A O 1
ATOM 2011 N N . LEU A 1 261 ? -23.816 9.981 23.520 1.00 93.50 261 LEU A N 1
ATOM 2012 C CA . LEU A 1 261 ? -23.467 8.737 24.192 1.00 93.50 261 LEU A CA 1
ATOM 2013 C C . LEU A 1 261 ? -23.731 8.894 25.694 1.00 93.50 261 LEU A C 1
ATOM 2015 O O . LEU A 1 261 ? -23.014 9.595 26.413 1.00 93.50 261 LEU A O 1
ATOM 2019 N N . GLY A 1 262 ? -24.828 8.286 26.153 1.00 92.69 262 GLY A N 1
ATOM 2020 C CA . GLY A 1 262 ? -25.352 8.498 27.501 1.00 92.69 262 GLY A CA 1
ATOM 2021 C C . GLY A 1 262 ? -25.684 9.972 27.753 1.00 92.69 262 GLY A C 1
ATOM 2022 O O . GLY A 1 262 ? -26.530 10.556 27.074 1.00 92.69 262 GLY A O 1
ATOM 2023 N N . VAL A 1 263 ? -25.000 10.565 28.734 1.00 93.50 263 VAL A N 1
ATOM 2024 C CA . VAL A 1 263 ? -25.184 11.966 29.161 1.00 93.50 263 VAL A CA 1
ATOM 2025 C C . VAL A 1 263 ? -24.266 12.955 28.441 1.00 93.50 263 VAL A C 1
ATOM 2027 O O . VAL A 1 263 ? -24.267 14.130 28.783 1.00 93.50 263 VAL A O 1
ATOM 2030 N N . VAL A 1 264 ? 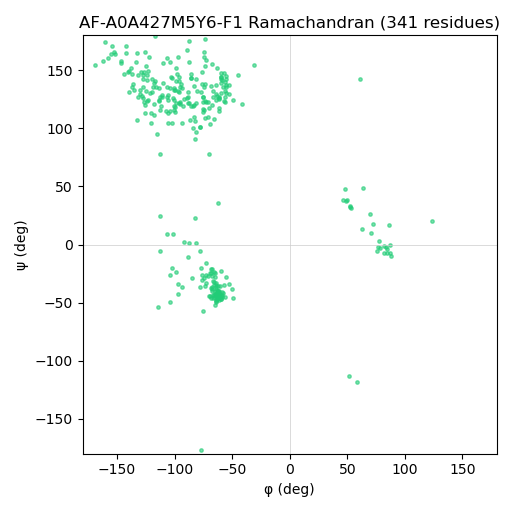-23.443 12.509 27.486 1.00 96.56 264 VAL A N 1
ATOM 2031 C CA . VAL A 1 264 ? -22.467 13.377 26.811 1.00 96.56 264 VAL A CA 1
ATOM 2032 C C . VAL A 1 264 ? -22.791 13.503 25.331 1.00 96.56 264 VAL A C 1
ATOM 2034 O O . VAL A 1 264 ? -23.084 12.518 24.656 1.00 96.56 264 VAL A O 1
ATOM 2037 N N . THR A 1 265 ? -22.725 14.730 24.817 1.00 97.12 265 THR A N 1
ATOM 2038 C CA . THR A 1 265 ? -22.860 15.020 23.385 1.00 97.12 265 THR A CA 1
ATOM 2039 C C . THR A 1 265 ? -21.505 15.391 22.792 1.00 97.12 265 THR A C 1
ATOM 2041 O O . THR A 1 265 ? -20.837 16.303 23.283 1.00 97.12 265 THR A O 1
ATOM 2044 N N . TYR A 1 266 ? -21.127 14.698 21.720 1.00 96.81 266 TYR A N 1
ATOM 2045 C CA . TYR A 1 266 ? -19.882 14.869 20.980 1.00 96.81 266 TYR A CA 1
ATOM 2046 C C . TYR A 1 266 ? -20.168 15.405 19.570 1.00 96.81 266 TYR A C 1
ATOM 2048 O O . TYR A 1 266 ? -21.075 14.898 18.902 1.00 96.81 266 TYR A O 1
ATOM 2056 N N . PRO A 1 267 ? -19.419 16.408 19.084 1.00 96.88 267 PRO A N 1
ATOM 2057 C CA . PRO A 1 267 ? -19.521 16.860 17.701 1.00 96.88 267 PRO A CA 1
ATOM 2058 C C . PRO A 1 267 ? -18.894 15.851 16.723 1.00 96.88 267 PRO A C 1
ATOM 2060 O O . PRO A 1 267 ? -18.030 15.051 17.096 1.00 96.88 267 PRO A O 1
ATOM 2063 N N . ALA A 1 268 ? -19.294 15.929 15.449 1.00 96.19 268 ALA A N 1
ATOM 2064 C CA . ALA A 1 268 ? -18.580 15.261 14.358 1.00 96.19 268 ALA A CA 1
ATOM 2065 C C . ALA A 1 268 ? -17.112 15.722 14.330 1.00 96.19 268 ALA A C 1
ATOM 2067 O O . ALA A 1 268 ? -16.812 16.864 14.687 1.00 96.19 268 ALA A O 1
ATOM 2068 N N . GLY A 1 269 ? -16.188 14.855 13.932 1.00 95.69 269 GLY A N 1
ATOM 2069 C CA . GLY A 1 269 ? -14.755 15.157 13.986 1.00 95.69 269 GLY A CA 1
ATOM 2070 C C . GLY A 1 269 ? -14.081 14.820 15.325 1.00 95.69 269 GLY A C 1
ATOM 2071 O O . GLY A 1 269 ? -12.857 14.873 15.422 1.00 95.69 269 GLY A O 1
ATOM 2072 N N . THR A 1 270 ? -14.840 14.430 16.356 1.00 96.06 270 THR A N 1
ATOM 2073 C CA . THR A 1 270 ? -14.258 13.976 17.632 1.00 96.06 270 THR A CA 1
ATOM 2074 C C . THR A 1 270 ? -13.453 12.695 17.410 1.00 96.06 270 THR A C 1
ATOM 2076 O O . THR A 1 270 ? -13.977 11.729 16.851 1.00 96.06 270 THR A O 1
ATOM 2079 N N . ARG A 1 271 ? -12.202 12.647 17.886 1.00 94.94 271 ARG A N 1
ATOM 2080 C CA . ARG A 1 271 ? -11.389 11.422 17.836 1.00 94.94 271 ARG A CA 1
ATOM 2081 C C . ARG A 1 271 ? -11.967 10.383 18.782 1.00 94.94 271 ARG A C 1
ATOM 2083 O O . ARG A 1 271 ? -12.302 10.699 19.924 1.00 94.94 271 ARG A O 1
ATOM 2090 N N . ILE A 1 272 ? -12.041 9.145 18.320 1.00 94.12 272 ILE A N 1
ATOM 2091 C CA . ILE A 1 272 ? -12.573 8.023 19.081 1.00 94.12 272 ILE A CA 1
ATOM 2092 C C . ILE A 1 272 ? -11.671 6.802 18.906 1.00 94.12 272 ILE A C 1
ATOM 2094 O O . ILE A 1 272 ? -11.193 6.489 17.819 1.00 94.12 272 ILE A O 1
ATOM 2098 N N . ARG A 1 273 ? -11.434 6.093 20.004 1.00 91.75 273 ARG A N 1
ATOM 2099 C CA . ARG A 1 273 ? -10.745 4.798 20.018 1.00 91.75 273 ARG A CA 1
ATOM 2100 C C . ARG A 1 273 ? -11.435 3.875 21.004 1.00 91.75 273 ARG A C 1
ATOM 2102 O O . ARG A 1 273 ? -11.938 4.346 22.029 1.00 91.75 273 ARG A O 1
ATOM 2109 N N . SER A 1 274 ? -11.407 2.576 20.744 1.00 88.75 274 SER A N 1
ATOM 2110 C CA . SER A 1 274 ? -11.753 1.603 21.770 1.00 88.75 274 SER A CA 1
ATOM 2111 C C . SER A 1 274 ? -10.530 1.239 22.611 1.00 88.75 274 SER A C 1
ATOM 2113 O O . SER A 1 274 ? -9.367 1.422 22.234 1.00 88.75 274 SER A O 1
ATOM 2115 N N . LYS A 1 275 ? -10.807 0.760 23.816 1.00 78.50 275 LYS A N 1
ATOM 2116 C CA . LYS A 1 275 ? -9.909 -0.115 24.557 1.00 78.50 275 LYS A CA 1
ATOM 2117 C C . LYS A 1 275 ? -10.183 -1.551 24.095 1.00 78.50 275 LYS A C 1
ATOM 2119 O O . LYS A 1 275 ? -11.323 -1.851 23.754 1.00 78.50 275 LYS A O 1
ATOM 2124 N N . GLU A 1 276 ? -9.150 -2.392 24.074 1.00 67.00 276 GLU A N 1
ATOM 2125 C CA . GLU A 1 276 ? -9.216 -3.799 23.645 1.00 67.00 276 GLU A CA 1
ATOM 2126 C C . GLU A 1 276 ? -10.476 -4.510 24.165 1.00 67.00 276 GLU A C 1
ATOM 2128 O O . GLU A 1 276 ? -10.717 -4.562 25.376 1.00 67.00 276 GLU A O 1
ATOM 2133 N N . TRP A 1 277 ? -11.290 -5.025 23.242 1.00 61.50 277 TRP A N 1
ATOM 2134 C CA . TRP A 1 277 ? -12.485 -5.807 23.530 1.00 61.50 277 TRP A CA 1
ATOM 2135 C C . TRP A 1 277 ? -12.057 -7.244 23.804 1.00 61.50 277 TRP A C 1
ATOM 2137 O O . TRP A 1 277 ? -11.899 -8.064 22.905 1.00 61.50 277 TRP A O 1
ATOM 2147 N N . THR A 1 278 ? -11.789 -7.558 25.067 1.00 50.97 278 THR A N 1
ATOM 2148 C CA . THR A 1 278 ? -11.507 -8.943 25.459 1.00 50.97 278 THR A CA 1
ATOM 2149 C C . THR A 1 278 ? -12.788 -9.787 25.445 1.00 50.97 278 THR A C 1
ATOM 2151 O O . THR A 1 278 ? -13.874 -9.246 25.632 1.00 50.97 278 THR A O 1
ATOM 2154 N N . SER A 1 279 ? -12.631 -11.101 25.248 1.00 41.03 279 SER A N 1
ATOM 2155 C CA . SER A 1 279 ? -13.641 -12.169 25.108 1.00 41.03 279 SER A CA 1
ATOM 2156 C C . SER A 1 279 ? -14.973 -12.000 25.877 1.00 41.03 279 SER A C 1
ATOM 2158 O O . SER A 1 279 ? -15.000 -11.373 26.938 1.00 41.03 279 SER A O 1
ATOM 2160 N N . PRO A 1 280 ? -16.080 -12.619 25.401 1.00 41.88 280 PRO A N 1
ATOM 2161 C CA . PRO A 1 280 ? -17.425 -12.335 25.895 1.00 41.88 280 PRO A CA 1
ATOM 2162 C C . PRO A 1 280 ? -17.542 -12.548 27.408 1.00 41.88 280 PRO A C 1
ATOM 2164 O O . PRO A 1 280 ? -17.284 -13.643 27.907 1.00 41.88 280 PRO A O 1
ATOM 2167 N N . GLY A 1 281 ? -17.961 -11.504 28.130 1.00 41.62 281 GLY A N 1
ATOM 2168 C CA . GLY A 1 281 ? -18.246 -11.586 29.567 1.00 41.62 281 GLY A CA 1
ATOM 2169 C C . GLY A 1 281 ? -17.489 -10.622 30.483 1.00 41.62 281 GLY A C 1
ATOM 2170 O O . GLY A 1 281 ? -17.437 -10.875 31.686 1.00 41.62 281 GLY A O 1
ATOM 2171 N N . ARG A 1 282 ? -16.928 -9.511 29.984 1.00 45.00 282 ARG A N 1
ATOM 2172 C CA . ARG A 1 282 ? -16.505 -8.398 30.852 1.00 45.00 282 ARG A CA 1
ATOM 2173 C C . ARG A 1 282 ? -17.036 -7.057 30.373 1.00 45.00 282 ARG A C 1
ATOM 2175 O O . ARG A 1 282 ? -16.874 -6.695 29.216 1.00 45.00 282 ARG A O 1
ATOM 2182 N N . ASP A 1 283 ? -17.576 -6.305 31.325 1.00 43.62 283 ASP A N 1
ATOM 2183 C CA . ASP A 1 283 ? -18.038 -4.913 31.255 1.00 43.62 283 ASP A CA 1
ATOM 2184 C C . ASP A 1 283 ? -16.918 -3.887 30.932 1.00 43.62 283 ASP A C 1
ATOM 2186 O O . ASP A 1 283 ? -16.892 -2.781 31.469 1.00 43.62 283 ASP A O 1
ATOM 2190 N N . SER A 1 284 ? -15.935 -4.238 30.094 1.00 52.03 284 SER A N 1
ATOM 2191 C CA . SER A 1 284 ? -14.709 -3.459 29.864 1.00 52.03 284 SER A CA 1
ATOM 2192 C C . SER A 1 284 ? -14.643 -2.733 28.519 1.00 52.03 284 SER A C 1
ATOM 2194 O O . SER A 1 284 ? -13.595 -2.163 28.208 1.00 52.03 284 SER A O 1
ATOM 2196 N N . ASP A 1 285 ? -15.737 -2.700 27.750 1.00 73.69 285 ASP A N 1
ATOM 2197 C CA . ASP A 1 285 ? -15.842 -1.989 26.468 1.00 73.69 285 ASP A CA 1
ATOM 2198 C C . ASP A 1 285 ? -15.838 -0.472 26.707 1.00 73.69 285 ASP A C 1
ATOM 2200 O O . ASP A 1 285 ? -16.871 0.201 26.727 1.00 73.69 285 ASP A O 1
ATOM 2204 N N . SER A 1 286 ? -14.644 0.062 26.955 1.00 85.62 286 SER A N 1
ATOM 2205 C CA . SER A 1 286 ? -14.407 1.485 27.154 1.00 85.62 286 SER A CA 1
ATOM 2206 C C . SER A 1 286 ? -14.009 2.137 25.838 1.00 85.62 286 SER A C 1
ATOM 2208 O O . SER A 1 286 ? -13.145 1.648 25.112 1.00 85.62 286 SER A O 1
ATOM 2210 N N . LEU A 1 287 ? -14.612 3.278 25.567 1.00 92.00 287 LEU A N 1
ATOM 2211 C CA . LEU A 1 287 ? -14.274 4.208 24.512 1.00 92.00 287 LEU A CA 1
ATOM 2212 C C . LEU A 1 287 ? -13.514 5.378 25.129 1.00 92.00 287 LEU A C 1
ATOM 2214 O O . LEU A 1 287 ? -13.816 5.818 26.239 1.00 92.00 287 LEU A O 1
ATOM 2218 N N . ILE A 1 288 ? -12.535 5.890 24.398 1.00 93.44 288 ILE A N 1
ATOM 2219 C CA . ILE A 1 288 ? -11.863 7.146 24.721 1.00 93.44 288 ILE A CA 1
ATOM 2220 C C . ILE A 1 288 ? -12.244 8.121 23.617 1.00 93.44 288 ILE A C 1
ATOM 2222 O O . ILE A 1 288 ? -11.921 7.884 22.451 1.00 93.44 288 ILE A O 1
ATOM 2226 N N . LEU A 1 289 ? -12.959 9.180 23.993 1.00 95.00 289 LEU A N 1
ATOM 2227 C CA . LEU A 1 289 ? -13.411 10.229 23.086 1.00 95.00 289 LEU A CA 1
ATOM 2228 C C . LEU A 1 289 ? -12.691 11.534 23.409 1.00 95.00 289 LEU A C 1
ATOM 2230 O O . LEU A 1 289 ? -12.708 11.996 24.553 1.00 95.00 289 LEU A O 1
ATOM 2234 N N . SER A 1 290 ? -12.080 12.129 22.392 1.00 94.81 290 SER A N 1
ATOM 2235 C CA . SER A 1 290 ? -11.190 13.279 22.536 1.00 94.81 290 SER A CA 1
ATOM 2236 C C . SER A 1 290 ? -11.570 14.348 21.510 1.00 94.81 290 SER A C 1
ATOM 2238 O O . SER A 1 290 ? -11.298 14.168 20.316 1.00 94.81 290 SER A O 1
ATOM 2240 N N . PRO A 1 291 ? -12.188 15.464 21.937 1.00 94.69 291 PRO A N 1
ATOM 2241 C CA . PRO A 1 291 ? -12.434 16.601 21.057 1.00 94.69 291 PRO A CA 1
ATOM 2242 C C . PRO A 1 291 ? -11.132 17.087 20.412 1.00 94.69 291 PRO A C 1
ATOM 2244 O O . PRO A 1 291 ? -10.061 17.048 21.030 1.00 94.69 291 PRO A O 1
ATOM 2247 N N . VAL A 1 292 ? -11.213 17.539 19.163 1.00 92.44 292 VAL A N 1
ATOM 2248 C CA . VAL A 1 292 ? -10.086 18.193 18.478 1.00 92.44 292 VAL A CA 1
ATOM 2249 C C . VAL A 1 292 ? -10.070 19.698 18.770 1.00 92.44 292 VAL A C 1
ATOM 2251 O O . VAL A 1 292 ? -10.954 20.222 19.452 1.00 92.44 292 VAL A O 1
ATOM 2254 N N . ARG A 1 293 ? -9.039 20.414 18.304 1.00 90.62 293 ARG A N 1
ATOM 2255 C CA . ARG A 1 293 ? -8.921 21.866 18.514 1.00 90.62 293 ARG A CA 1
ATOM 2256 C C . ARG A 1 293 ? -10.170 22.589 17.991 1.00 90.62 293 ARG A C 1
ATOM 2258 O O . ARG A 1 293 ? -10.675 22.271 16.921 1.00 90.62 293 ARG A O 1
ATOM 2265 N N . GLY A 1 294 ? -10.682 23.543 18.770 1.00 90.12 294 GLY A N 1
ATOM 2266 C CA . GLY A 1 294 ? -11.915 24.275 18.451 1.00 90.12 294 GLY A CA 1
ATOM 2267 C C . GLY A 1 294 ? -13.218 23.515 18.737 1.00 90.12 294 GLY A C 1
ATOM 2268 O O . GLY A 1 294 ? -14.292 24.092 18.584 1.00 90.12 294 GLY A O 1
ATOM 2269 N N . GLN A 1 295 ? -13.149 22.258 19.188 1.00 93.19 295 GLN A N 1
ATOM 2270 C CA . GLN A 1 295 ? -14.312 21.466 19.587 1.00 93.19 295 GLN A CA 1
ATOM 2271 C C . GLN A 1 295 ? -14.411 21.305 21.105 1.00 93.19 295 GLN A C 1
ATOM 2273 O O . GLN A 1 295 ? -13.434 21.451 21.844 1.00 93.19 295 GLN A O 1
ATOM 2278 N N . LEU A 1 296 ? -15.615 20.958 21.559 1.00 95.00 296 LEU A N 1
ATOM 2279 C CA . LEU A 1 296 ? -15.899 20.626 22.947 1.00 95.00 296 LEU A CA 1
ATOM 2280 C C . LEU A 1 296 ? -16.938 19.506 23.027 1.00 95.00 296 LEU A C 1
ATOM 2282 O O . LEU A 1 296 ? -17.822 19.409 22.174 1.00 95.00 296 LEU A O 1
ATOM 2286 N N . ALA A 1 297 ? -16.815 18.656 24.042 1.00 95.00 297 ALA A N 1
ATOM 2287 C CA . ALA A 1 297 ? -17.844 17.696 24.416 1.00 95.00 297 ALA A CA 1
ATOM 2288 C C . ALA A 1 297 ? -18.696 18.281 25.548 1.00 95.00 297 ALA A C 1
ATOM 2290 O O . ALA A 1 297 ? -18.166 18.966 26.424 1.00 95.00 297 ALA A O 1
ATOM 2291 N N . LYS A 1 298 ? -20.002 17.994 25.531 1.00 95.81 298 LYS A N 1
ATOM 2292 C CA . LYS A 1 298 ? -20.986 18.551 26.474 1.00 95.81 298 LYS A CA 1
ATOM 2293 C C . LYS A 1 298 ? -21.590 17.455 27.350 1.00 95.81 298 LYS A C 1
ATOM 2295 O O . LYS A 1 298 ? -22.520 16.787 26.888 1.00 95.81 298 LYS A O 1
ATOM 2300 N N . PRO A 1 299 ? -21.068 17.216 28.563 1.00 93.69 299 PRO A N 1
ATOM 2301 C CA . PRO A 1 299 ? -21.742 16.394 29.557 1.00 93.69 299 PRO A CA 1
ATOM 2302 C C . PRO A 1 299 ? -22.925 17.150 30.171 1.00 93.69 299 PRO A C 1
ATOM 2304 O O . PRO A 1 299 ? -22.801 18.316 30.543 1.00 93.69 299 PRO A O 1
ATOM 2307 N N . ASP A 1 300 ? -24.068 16.490 30.327 1.00 91.62 300 ASP A N 1
ATOM 2308 C CA . ASP A 1 300 ? -25.239 17.100 30.954 1.00 91.62 300 ASP A CA 1
ATOM 2309 C C . ASP A 1 300 ? -24.931 17.491 32.415 1.00 91.62 300 ASP A C 1
ATOM 2311 O O . ASP A 1 300 ? -24.506 16.667 33.228 1.00 91.62 300 ASP A O 1
ATOM 2315 N N . GLY A 1 301 ? -25.165 18.759 32.764 1.00 87.31 301 GLY A N 1
ATOM 2316 C CA . GLY A 1 301 ? -25.030 19.255 34.139 1.00 87.31 301 GLY A CA 1
ATOM 2317 C C . GLY A 1 301 ? -23.594 19.352 34.674 1.00 87.31 301 GLY A C 1
ATOM 2318 O O . GLY A 1 301 ? -23.426 19.601 35.867 1.00 87.31 301 GLY A O 1
ATOM 2319 N N . GLN A 1 302 ? -22.570 19.181 33.832 1.00 90.12 302 GLN A N 1
ATOM 2320 C CA . GLN A 1 302 ? -21.161 19.390 34.191 1.00 90.12 302 GLN A CA 1
ATOM 2321 C C . GLN A 1 302 ? -20.486 20.381 33.227 1.00 90.12 302 GLN A C 1
ATOM 2323 O O . GLN A 1 302 ? -21.050 20.688 32.177 1.00 90.12 302 GLN A O 1
ATOM 2328 N N . PRO A 1 303 ? -19.293 20.906 33.564 1.00 91.56 303 PRO A N 1
ATOM 2329 C CA . PRO A 1 303 ? -18.534 21.754 32.652 1.00 91.56 303 PRO A CA 1
ATOM 2330 C C . PRO A 1 303 ? -18.180 21.048 31.338 1.00 91.56 303 PRO A C 1
ATOM 2332 O O . PRO A 1 303 ? -17.906 19.845 31.317 1.00 91.56 303 PRO A O 1
ATOM 2335 N N . ASP A 1 304 ? -18.124 21.830 30.260 1.00 94.94 304 ASP A N 1
ATOM 2336 C CA . ASP A 1 304 ? -17.699 21.362 28.943 1.00 94.94 304 ASP A CA 1
ATOM 2337 C C . ASP A 1 304 ? -16.263 20.813 28.981 1.00 94.94 304 ASP A C 1
ATOM 2339 O O . ASP A 1 304 ? -15.372 21.359 29.640 1.00 94.94 304 ASP A O 1
ATOM 2343 N N . VAL A 1 305 ? -16.023 19.740 28.226 1.00 94.38 305 VAL A N 1
ATOM 2344 C CA . VAL A 1 305 ? -14.697 19.129 28.091 1.00 94.38 305 VAL A CA 1
ATOM 2345 C C . VAL A 1 305 ? -14.062 19.604 26.791 1.00 94.38 305 VAL A C 1
ATOM 2347 O O . VAL A 1 305 ? -14.537 19.296 25.699 1.00 94.38 305 VAL A O 1
ATOM 2350 N N . LEU A 1 306 ? -12.983 20.371 26.927 1.00 94.50 306 LEU A N 1
ATOM 2351 C CA . LEU A 1 306 ? -12.241 20.981 25.824 1.00 94.50 306 LEU A CA 1
ATOM 2352 C C . LEU A 1 306 ? -11.124 20.066 25.299 1.00 94.50 306 LEU A C 1
ATOM 2354 O O . LEU A 1 306 ? -10.719 19.104 25.960 1.00 94.50 306 LEU A O 1
ATOM 2358 N N . PHE A 1 307 ? -10.573 20.432 24.136 1.00 93.12 307 PHE A N 1
ATOM 2359 C CA . PHE A 1 307 ? -9.316 19.887 23.613 1.00 93.12 307 PHE A CA 1
ATOM 2360 C C . PHE A 1 307 ? -8.218 19.802 24.695 1.00 93.12 307 PHE A C 1
ATOM 2362 O O . PHE A 1 307 ? -8.132 20.639 25.594 1.00 93.12 307 PHE A O 1
ATOM 2369 N N . GLY A 1 308 ? -7.373 18.774 24.597 1.00 90.88 308 GLY A N 1
ATOM 2370 C CA . GLY A 1 308 ? -6.366 18.426 25.605 1.00 90.88 308 GLY A CA 1
ATOM 2371 C C . GLY A 1 308 ? -6.888 17.484 26.695 1.00 90.88 308 GLY A C 1
ATOM 2372 O O . GLY A 1 308 ? -6.088 16.924 27.446 1.00 90.88 308 GLY A O 1
ATOM 2373 N N . ASN A 1 309 ? -8.203 17.251 26.750 1.00 93.44 309 ASN A N 1
ATOM 2374 C CA . ASN A 1 309 ? -8.838 16.281 27.634 1.00 93.44 309 ASN A CA 1
ATOM 2375 C C . ASN A 1 309 ? -9.671 15.268 26.840 1.00 93.44 309 ASN A C 1
ATOM 2377 O O . ASN A 1 309 ? -10.238 15.562 25.790 1.00 93.44 309 ASN A O 1
ATOM 2381 N N . SER A 1 310 ? -9.755 14.062 27.385 1.00 93.38 310 SER A N 1
ATOM 2382 C CA . SER A 1 310 ? -10.475 12.918 26.850 1.00 93.38 310 SER A CA 1
ATOM 2383 C C . SER A 1 310 ? -11.467 12.406 27.881 1.00 93.38 310 SER A C 1
ATOM 2385 O O . SER A 1 310 ? -11.155 12.334 29.071 1.00 93.38 310 SER A O 1
ATOM 2387 N N . ILE A 1 311 ? -12.642 11.996 27.421 1.00 94.44 311 ILE A N 1
ATOM 2388 C CA . ILE A 1 311 ? -13.638 11.332 28.257 1.00 94.44 311 ILE A CA 1
ATOM 2389 C C . ILE A 1 311 ? -13.540 9.832 27.991 1.00 94.44 311 ILE A C 1
ATOM 2391 O O . ILE A 1 311 ? -13.645 9.384 26.849 1.00 94.44 311 ILE A O 1
ATOM 2395 N N . VAL A 1 312 ? -13.337 9.062 29.055 1.00 92.56 312 VAL A N 1
ATOM 2396 C CA . VAL A 1 312 ? -13.411 7.603 29.035 1.00 92.56 312 VAL A CA 1
ATOM 2397 C C . VAL A 1 312 ? -14.835 7.209 29.406 1.00 92.56 312 VAL A C 1
ATOM 2399 O O . VAL A 1 312 ? -15.298 7.532 30.503 1.00 92.56 312 VAL A O 1
ATOM 2402 N N . GLN A 1 313 ? -15.533 6.524 28.505 1.00 91.50 313 GLN A N 1
ATOM 2403 C CA . GLN A 1 313 ? -16.911 6.075 28.716 1.00 91.50 313 GLN A CA 1
ATOM 2404 C C . GLN A 1 313 ? -17.094 4.624 28.301 1.00 91.50 313 GLN A C 1
ATOM 2406 O O . GLN A 1 313 ? -16.360 4.131 27.456 1.00 91.50 313 GLN A O 1
ATOM 2411 N N . THR A 1 314 ? -18.097 3.939 28.836 1.00 89.19 314 THR A N 1
ATOM 2412 C CA . THR A 1 314 ? -18.524 2.651 28.276 1.00 89.19 314 THR A CA 1
ATOM 2413 C C . THR A 1 314 ? -19.304 2.852 26.975 1.00 89.19 314 THR A C 1
ATOM 2415 O O . THR A 1 314 ? -19.856 3.927 26.735 1.00 89.19 314 THR A O 1
ATOM 2418 N N . VAL A 1 315 ? -19.433 1.806 26.154 1.00 85.62 315 VAL A N 1
ATOM 2419 C CA . VAL A 1 315 ? -20.328 1.819 24.972 1.00 85.62 315 VAL A CA 1
ATOM 2420 C C . VAL A 1 315 ? -21.801 2.062 25.363 1.00 85.62 315 VAL A C 1
ATOM 2422 O O . VAL A 1 315 ? -22.576 2.570 24.562 1.00 85.62 315 VAL A O 1
ATOM 2425 N N . ALA A 1 316 ? -22.190 1.777 26.612 1.00 85.31 316 ALA A N 1
ATOM 2426 C CA . ALA A 1 316 ? -23.513 2.115 27.151 1.00 85.31 316 ALA A CA 1
ATOM 2427 C C . ALA A 1 316 ? -23.658 3.601 27.557 1.00 85.31 316 ALA A C 1
ATOM 2429 O O . ALA A 1 316 ? -24.744 4.040 27.930 1.00 85.31 316 ALA A O 1
ATOM 2430 N N . GLY A 1 317 ? -22.574 4.381 27.501 1.00 88.94 317 GLY A N 1
ATOM 2431 C CA . GLY A 1 317 ? -22.557 5.813 27.798 1.00 88.94 317 GLY A CA 1
ATOM 2432 C C . GLY A 1 317 ? -22.367 6.188 29.263 1.00 88.94 317 GLY A C 1
ATOM 2433 O O . GLY A 1 317 ? -22.599 7.339 29.638 1.00 88.94 317 GLY A O 1
ATOM 2434 N N . GLN A 1 318 ? -21.903 5.256 30.099 1.00 90.75 318 GLN A N 1
ATOM 2435 C CA . GLN A 1 318 ? -21.471 5.579 31.457 1.00 90.75 318 GLN A CA 1
ATOM 2436 C C . GLN A 1 318 ? -20.104 6.270 31.413 1.00 90.75 318 GLN A C 1
ATOM 2438 O O . GLN A 1 318 ? -19.137 5.691 30.922 1.00 90.75 318 GLN A O 1
ATOM 2443 N N . VAL A 1 319 ? -20.006 7.486 31.958 1.00 92.06 319 VAL A N 1
ATOM 2444 C CA . VAL A 1 319 ? -18.722 8.182 32.137 1.00 92.06 319 VAL A CA 1
ATOM 2445 C C . VAL A 1 319 ? -17.919 7.489 33.234 1.00 92.06 319 VAL A C 1
ATOM 2447 O O . VAL A 1 319 ? -18.386 7.380 34.365 1.00 92.06 319 VAL A O 1
ATOM 2450 N N . LEU A 1 320 ? -16.707 7.048 32.902 1.00 89.94 320 LEU A N 1
ATOM 2451 C CA . LEU A 1 320 ? -15.777 6.421 33.842 1.00 89.94 320 LEU A CA 1
ATOM 2452 C C . LEU A 1 320 ? -14.759 7.429 34.379 1.00 89.94 320 LEU A C 1
ATOM 2454 O O . LEU A 1 320 ? -14.455 7.424 35.569 1.00 89.94 320 LEU A O 1
ATOM 2458 N N . ALA A 1 321 ? -14.223 8.289 33.508 1.00 90.94 321 ALA A N 1
ATOM 2459 C CA . ALA A 1 321 ? -13.259 9.319 33.883 1.00 90.94 321 ALA A CA 1
ATOM 2460 C C . ALA A 1 321 ? -13.140 10.410 32.810 1.00 90.94 321 ALA A C 1
ATOM 2462 O O . ALA A 1 321 ? -13.368 10.153 31.629 1.00 90.94 321 ALA A O 1
ATOM 2463 N N . THR A 1 322 ? -12.668 11.588 33.214 1.00 93.06 322 THR A N 1
ATOM 2464 C CA . THR A 1 322 ? -12.130 12.613 32.308 1.00 93.06 322 THR A CA 1
ATOM 2465 C C . THR A 1 322 ? -10.641 12.757 32.593 1.00 93.06 322 THR A C 1
ATOM 2467 O O . THR A 1 322 ? -10.245 12.986 33.736 1.00 93.06 322 THR A O 1
ATOM 2470 N N . LEU A 1 323 ? -9.805 12.574 31.573 1.00 92.06 323 LEU A N 1
ATOM 2471 C CA . LEU A 1 323 ? -8.349 12.517 31.697 1.00 92.06 323 LEU A CA 1
ATOM 2472 C C . LEU A 1 323 ? -7.688 13.468 30.694 1.00 92.06 323 LEU A C 1
ATOM 2474 O O . LEU A 1 323 ? -8.184 13.593 29.579 1.00 92.06 323 LEU A O 1
ATOM 2478 N N . PRO A 1 324 ? -6.526 14.059 31.011 1.00 92.12 324 PRO A N 1
ATOM 2479 C CA . PRO A 1 324 ? -5.685 14.691 29.999 1.00 92.12 324 PRO A CA 1
ATOM 2480 C C . PRO A 1 324 ? -5.346 13.709 28.866 1.00 92.12 324 PRO A C 1
ATOM 2482 O O . PRO A 1 324 ? -5.071 12.537 29.140 1.00 92.12 324 PRO A O 1
ATOM 2485 N N . ASN A 1 325 ? -5.298 14.181 27.617 1.00 89.31 325 ASN A N 1
ATOM 2486 C CA . ASN A 1 325 ? -5.054 13.363 26.417 1.00 89.31 325 ASN A CA 1
ATOM 2487 C C . ASN A 1 325 ? -3.835 12.444 26.563 1.00 89.31 325 ASN A C 1
ATOM 2489 O O . ASN A 1 325 ? -3.932 11.239 26.338 1.00 89.31 325 ASN A O 1
ATOM 2493 N N . GLN A 1 326 ? -2.721 12.983 27.060 1.00 85.88 326 GLN A N 1
ATOM 2494 C CA . GLN A 1 326 ? -1.493 12.220 27.282 1.00 85.88 326 GLN A CA 1
ATOM 2495 C C . GLN A 1 326 ? -1.701 11.034 28.241 1.00 85.88 326 GLN A C 1
ATOM 2497 O O . GLN A 1 326 ? -1.206 9.938 27.990 1.00 85.88 326 GLN A O 1
ATOM 2502 N N . LYS A 1 327 ? -2.481 11.220 29.317 1.00 84.62 327 LYS A N 1
ATOM 2503 C CA . LYS A 1 327 ? -2.820 10.143 30.266 1.00 84.62 327 LYS A CA 1
ATOM 2504 C C . LYS A 1 327 ? -3.812 9.140 29.679 1.00 84.62 327 LYS A C 1
ATOM 2506 O O . LYS A 1 327 ? -3.808 7.982 30.081 1.00 84.62 327 LYS A O 1
ATOM 2511 N N . ALA A 1 328 ? -4.635 9.570 28.726 1.00 80.81 328 ALA A N 1
ATOM 2512 C CA . ALA A 1 328 ? -5.526 8.707 27.958 1.00 80.81 328 ALA A CA 1
ATOM 2513 C C . ALA A 1 328 ? -4.812 7.988 26.789 1.00 80.81 328 ALA A C 1
ATOM 2515 O O . ALA A 1 328 ? -5.445 7.238 26.045 1.00 80.81 328 ALA A O 1
ATOM 2516 N N . GLY A 1 329 ? -3.499 8.198 26.616 1.00 78.94 329 GLY A N 1
ATOM 2517 C CA . GLY A 1 329 ? -2.716 7.619 25.523 1.00 78.94 329 GLY A CA 1
ATOM 2518 C C . GLY A 1 329 ? -3.067 8.203 24.153 1.00 78.94 329 GLY A C 1
ATOM 2519 O O . GLY A 1 329 ? -2.936 7.511 23.146 1.00 78.94 329 GLY A O 1
ATOM 2520 N N . ILE A 1 330 ? -3.566 9.438 24.120 1.00 81.62 330 ILE A N 1
ATOM 2521 C CA . ILE A 1 330 ? -3.812 10.218 22.909 1.00 81.62 330 ILE A CA 1
ATOM 2522 C C . ILE A 1 330 ? -2.599 11.119 22.687 1.00 81.62 330 ILE A C 1
ATOM 2524 O O . ILE A 1 330 ? -2.239 11.910 23.561 1.00 81.62 330 ILE A O 1
ATOM 2528 N N . LEU A 1 331 ? -1.963 10.973 21.526 1.00 76.00 331 LEU A N 1
ATOM 2529 C CA . LEU A 1 331 ? -0.854 11.820 21.103 1.00 76.00 331 LEU A CA 1
ATOM 2530 C C . LEU A 1 331 ? -1.408 12.989 20.289 1.00 76.00 331 LEU A C 1
ATOM 2532 O O . LEU A 1 331 ? -2.136 12.790 19.315 1.00 76.00 331 LEU A O 1
ATOM 2536 N N . ASP A 1 332 ? -1.068 14.201 20.710 1.00 73.31 332 ASP A N 1
ATOM 2537 C CA . ASP A 1 332 ? -1.381 15.428 19.990 1.00 73.31 332 ASP A CA 1
ATOM 2538 C C . ASP A 1 332 ? -0.106 15.876 19.276 1.00 73.31 332 ASP A C 1
ATOM 2540 O O . ASP A 1 332 ? 0.835 16.347 19.912 1.00 73.31 332 ASP A O 1
ATOM 2544 N N . PHE A 1 333 ? -0.050 15.671 17.962 1.00 63.81 333 PHE A N 1
ATOM 2545 C CA . PHE A 1 333 ? 1.017 16.225 17.136 1.00 63.81 333 PHE A CA 1
ATOM 2546 C C . PHE A 1 333 ? 0.682 17.682 16.812 1.00 63.81 333 PHE A C 1
ATOM 2548 O O . PHE A 1 333 ? -0.485 18.027 16.607 1.00 63.81 333 PHE A O 1
ATOM 2555 N N . GLU A 1 334 ? 1.690 18.553 16.788 1.00 54.62 334 GLU A N 1
ATOM 2556 C CA . GLU A 1 334 ? 1.501 19.888 16.232 1.00 54.62 334 GLU A CA 1
ATOM 2557 C C . GLU A 1 334 ? 1.271 19.762 14.727 1.00 54.62 334 GLU A C 1
ATOM 2559 O O . GLU A 1 334 ? 2.090 19.210 13.996 1.00 54.62 334 GLU A O 1
ATOM 2564 N N . GLU A 1 335 ? 0.113 20.235 14.279 1.00 52.41 335 GLU A N 1
ATOM 2565 C CA . GLU A 1 335 ? -0.210 20.369 12.867 1.00 52.41 335 GLU A CA 1
ATOM 2566 C C . GLU A 1 335 ? 0.672 21.492 12.306 1.00 52.41 335 GLU A C 1
ATOM 2568 O O . GLU A 1 335 ? 0.471 22.667 12.615 1.00 52.41 335 GLU A O 1
ATOM 2573 N N . ILE A 1 336 ? 1.726 21.117 11.578 1.00 41.84 336 ILE A N 1
ATOM 2574 C CA . ILE A 1 336 ? 2.602 22.065 10.891 1.00 41.84 336 ILE A CA 1
ATOM 2575 C C . ILE A 1 336 ? 1.901 22.430 9.588 1.00 41.84 336 ILE A C 1
ATOM 2577 O O . ILE A 1 336 ? 1.986 21.697 8.602 1.00 41.84 336 ILE A O 1
ATOM 2581 N N . THR A 1 337 ? 1.189 23.550 9.584 1.00 42.28 337 THR A N 1
ATOM 2582 C CA . THR A 1 337 ? 0.723 24.165 8.343 1.00 42.28 337 THR A CA 1
ATOM 2583 C C . THR A 1 337 ? 1.949 24.738 7.640 1.00 42.28 337 THR A C 1
ATOM 2585 O O . THR A 1 337 ? 2.571 25.680 8.130 1.00 42.28 337 THR A O 1
ATOM 2588 N N . VAL A 1 338 ? 2.353 24.127 6.529 1.00 48.69 338 VAL A N 1
ATOM 2589 C CA . VAL A 1 338 ? 3.309 24.754 5.616 1.00 48.69 338 VAL A CA 1
ATOM 2590 C C . VAL A 1 338 ? 2.498 25.762 4.819 1.00 48.69 338 VAL A C 1
ATOM 2592 O O . VAL A 1 338 ? 1.735 25.375 3.940 1.00 48.69 338 VAL A O 1
ATOM 2595 N N . ASP A 1 339 ? 2.597 27.036 5.191 1.00 44.53 339 ASP A N 1
ATOM 2596 C CA . ASP A 1 339 ? 2.057 28.114 4.370 1.00 44.53 339 ASP A CA 1
ATOM 2597 C C . ASP A 1 339 ? 2.789 28.084 3.023 1.00 44.53 339 ASP A C 1
ATOM 2599 O O . ASP A 1 339 ? 4.004 28.304 2.962 1.00 44.53 339 ASP A O 1
ATOM 2603 N N . ASP A 1 340 ? 2.059 27.784 1.947 1.00 45.84 340 ASP A N 1
ATOM 2604 C CA . ASP A 1 340 ? 2.554 28.030 0.597 1.00 45.84 340 ASP A CA 1
ATOM 2605 C C . ASP A 1 340 ? 2.779 29.545 0.459 1.00 45.84 340 ASP A C 1
ATOM 2607 O O . ASP A 1 340 ? 1.865 30.330 0.748 1.00 45.84 340 ASP A O 1
ATOM 2611 N N . PRO A 1 341 ? 3.984 29.998 0.067 1.00 48.91 341 PRO A N 1
ATOM 2612 C CA . PRO A 1 341 ? 4.225 31.412 -0.154 1.00 48.91 341 PRO A CA 1
ATOM 2613 C C . PRO A 1 341 ? 3.299 31.892 -1.274 1.00 48.91 341 PRO A C 1
ATOM 2615 O O . PRO A 1 341 ? 3.367 31.399 -2.396 1.00 48.91 341 PRO A O 1
ATOM 2618 N N . ALA A 1 342 ? 2.418 32.829 -0.923 1.00 49.25 342 ALA A N 1
ATOM 2619 C CA . ALA A 1 342 ? 1.471 33.458 -1.830 1.00 49.25 342 ALA A CA 1
ATOM 2620 C C . ALA A 1 342 ? 2.170 34.028 -3.079 1.00 49.25 342 ALA A C 1
ATOM 2622 O O . ALA A 1 342 ? 3.232 34.648 -2.956 1.00 49.25 342 ALA A O 1
ATOM 2623 N N . ASP A 1 343 ? 1.531 33.798 -4.231 1.00 42.78 343 ASP A N 1
ATOM 2624 C CA . ASP A 1 343 ? 1.891 34.279 -5.575 1.00 42.78 343 ASP A CA 1
ATOM 2625 C C . ASP A 1 343 ? 2.210 35.783 -5.658 1.00 42.78 343 ASP A C 1
ATOM 2627 O O . ASP A 1 343 ? 1.476 36.601 -5.043 1.00 42.78 343 ASP A O 1
#

pLDDT: mean 87.84, std 12.94, range [37.22, 98.12]

Solvent-accessible surface area (backbone atoms only — not comparable to full-atom values): 18461 Å² total; per-residue (Å²): 133,84,83,74,76,78,81,54,71,65,58,56,54,50,43,51,55,7,45,53,26,39,52,52,47,52,51,50,54,51,46,49,72,72,33,70,70,52,46,55,53,45,62,75,40,39,86,64,51,50,59,52,50,51,50,29,51,60,48,17,45,58,41,53,48,53,53,51,52,51,51,51,51,52,54,50,52,52,51,45,51,54,37,15,52,42,68,33,86,53,66,45,71,48,80,86,42,81,41,58,48,58,23,37,32,36,27,81,37,64,73,37,70,68,45,43,34,34,38,41,42,79,58,71,42,78,53,99,87,40,49,22,37,32,41,37,36,47,72,42,80,35,86,91,74,81,42,71,45,65,49,31,38,35,35,27,23,64,47,69,41,75,54,99,85,39,41,27,23,52,72,30,51,38,33,28,36,44,56,96,92,37,83,39,77,34,33,31,29,28,20,74,88,38,65,52,88,93,31,74,50,64,61,70,24,36,37,36,48,39,83,94,52,82,48,28,33,35,40,38,40,54,74,85,44,70,48,60,58,97,85,42,48,31,22,13,29,38,35,33,23,31,74,87,59,45,82,27,36,37,35,85,20,23,24,61,46,64,44,74,45,63,57,32,40,37,51,49,62,23,33,37,30,48,42,71,46,68,73,97,88,60,100,56,51,31,34,42,39,30,33,38,87,99,40,53,30,43,39,72,98,54,78,69,45,41,48,67,33,23,41,32,24,36,84,83,20,50,78,76,48,77,37,48,24,69,81,67,71,45,84,84,75,84,83,78,79,78,77,74,82,78,132

Mean predicted aligned error: 10.04 Å

Organism: NCBI:txid574561

Foldseek 3Di:
DPDPPPDDPVVVVLLVQLVVLVVVLVVLVVCCVPDPVSVVVCVVPVVPVVVSSVVSVVSNVVNVVVVVVVVVVVVVVVVQQVQQWDFAQAFDQACNDTAGGGKTFGAPGRNDRNRTQKIAHPAFDADPNFTARMKGFDWDQDPVPRDTDTQKMKGAGCAFDADLNFTAGHRWIFMWGQDPNDTHGAKGFGAFPDDQPPFGDDGRWIWGADPPDQFGIWTWDDQQDWTADPNFTWGTWIWTAGNVRHTFWIAPIWRCAWDDAAQKTFGGRWGKIWDTDDDPDDQRGKMKTADDAPTWMDGPPDDIHHHQKIFIAHSNRHTPDIGGCVVVVHDDDPDDPPPDPDD

Sequence (343 aa):
MIPIAPISIFFYLLLLVSTISALLLVSWLAMLSVRRGARETFRAWLWFTLPIMMLLALSSTFVLSFVYQGYLVDADIKRDEAARNITLENPAVVAGIAMPAGTQLHSMRPGDREAFDAAHFPVPILINGLTATSLSRNLYPDLDTDTYAATSVEVILAFDQRVDGWLCGRGEPVAYKIEAAKIVFDSCVLGAANRLENWEIPVGAKLLAHAGSSRGWTIFLAPETMTTVRGLPLQGARIAVDRDRHFADFSEAVLATGLRLGVVTYPAGTRIRSKEWTSPGRDSDSLILSPVRGQLAKPDGQPDVLFGNSIVQTVAGQVLATLPNQKAGILDFEEITVDDPAD